Protein AF-A0A660UKR9-F1 (afdb_monomer)

Solvent-accessible surface area (backbone atoms only — not comparable to full-atom values): 17993 Å² total; per-residue (Å²): 137,61,67,66,94,60,50,66,40,60,54,71,39,69,72,43,47,51,52,38,48,57,58,45,71,64,65,68,63,65,59,61,40,68,46,36,74,20,48,32,78,43,44,44,80,64,45,40,60,63,36,68,60,52,46,51,53,49,22,65,73,72,73,45,90,67,54,70,67,57,34,56,78,75,49,44,74,78,73,51,60,97,85,52,90,76,42,54,19,81,56,27,8,67,56,89,64,81,60,62,51,63,47,50,47,51,44,62,75,51,39,38,89,75,24,34,35,37,16,72,43,36,68,54,39,55,66,32,50,51,30,21,78,70,60,26,47,30,44,22,26,27,64,53,56,60,26,46,54,40,30,49,52,50,36,64,76,61,40,89,82,56,70,44,43,67,37,71,36,59,47,86,52,36,82,81,65,53,83,79,72,26,40,25,39,50,36,55,65,85,62,44,69,48,44,30,77,61,91,49,88,83,38,55,28,72,44,57,69,71,58,30,51,54,53,53,32,51,35,48,31,57,51,49,70,33,39,44,78,58,26,36,34,39,40,47,45,58,70,44,61,48,98,90,65,48,72,67,52,44,53,60,51,54,54,47,29,42,44,78,48,64,29,42,87,69,47,67,28,40,36,34,48,76,57,70,23,42,77,82,46,28,62,62,43,28,73,75,68,68,43,79,64,84,51,55,34,36,39,40,29,30,36,29,70,56,79,86,48,44,74,81,60,41,74,88,65,83,61,53,73,89,78,127

Mean predicted aligned error: 7.22 Å

Sequence (324 aa):
FILPPFSILDARQGYWQERKNDWLSLGIKSELGGRDQMKVTGALSGSVPQYYTYKEQAEKRVGRKLSCKEFEEKHLKRYLPTNSNIAFTETGGLLSIFDPVLCEIAYRWFCPANAIVLDPFAGGSVRGIVASSLGYDYVGIELRKEQVEENRRQAEEILDEKKAEWATGDSLEMDSLVSGEFDFIFSCPPYADLEVYSDDPKDLSNMDYSKFKSVYQEIIRKSVEKLKNNRFACFVVGDVRDKTGVYRNFVGHTIQAFIDAGMSLYNEAVLITPLGSVPMRVGRQFQAGRKLGKAHQNVLVFYKGDPKAIKQEFGSVEIREDDD

pLDDT: mean 87.07, std 12.97, range [37.94, 98.81]

Secondary structure (DSSP, 8-state):
------SEEETTSHHHHHHHHHHHHTT--TTTTTTTTSEES--HHHHSTTHHHHHHHHHHHHTS---HHHHHHHTGGGTS-TT----B-TTSPBP----HHHHHHHHHHHPPTTPEEEETT--STHHHHHHHHTT-EEEEEES-HHHHHHHHHHHHHH-SS---EEEES-GGGHHHH--S-EEEEEE----GGGEE--S-TTSGGGS-HHHHHHHHHHHHHHHHHTEEEEEEEEEEE---B-TTS-B--HHHHHHHHHHHTT-EEEEEEEEEPP-TTHHHHHHHHHHHH-PPPP-EEEEEEEEES-GGGHHHH--PPP------

Nearest PDB structures (foldseek):
  2zbr-assembly1_A  TM=8.024E-01  e=6.706E-08  Thermus thermophilus
  3cjt-assembly7_M  TM=8.175E-01  e=1.616E-07  unclassified
  2zbq-assembly1_A  TM=7.507E-01  e=7.604E-08  Thermus thermophilus
  2nxn-assembly1_A  TM=7.094E-01  e=7.604E-08  Thermus thermophilus HB8
  2zie-assembly1_B  TM=8.199E-01  e=7.931E-06  Thermus thermophilus

Structure (mmCIF, N/CA/C/O backbone):
data_AF-A0A660UKR9-F1
#
_entry.id   AF-A0A660UKR9-F1
#
loop_
_atom_site.group_PDB
_atom_site.id
_atom_site.type_symbol
_atom_site.label_atom_id
_atom_site.label_alt_id
_atom_site.label_comp_id
_atom_site.label_asym_id
_atom_site.label_entity_id
_atom_site.label_seq_id
_atom_site.pdbx_PDB_ins_code
_atom_site.Cartn_x
_atom_site.Cartn_y
_atom_site.Cartn_z
_atom_site.occupancy
_atom_site.B_iso_or_equiv
_atom_site.auth_seq_id
_atom_site.auth_comp_id
_atom_site.auth_asym_id
_atom_site.auth_atom_id
_atom_site.pdbx_PDB_model_num
ATOM 1 N N . PHE A 1 1 ? -5.666 18.093 1.353 1.00 70.50 1 PHE A N 1
ATOM 2 C CA . PHE A 1 1 ? -6.121 17.879 -0.035 1.00 70.50 1 PHE A CA 1
ATOM 3 C C . PHE A 1 1 ? -7.269 16.897 -0.014 1.00 70.50 1 PHE A C 1
ATOM 5 O O . PHE A 1 1 ? -7.211 15.940 0.750 1.00 70.50 1 PHE A O 1
ATOM 12 N N . ILE A 1 2 ? -8.334 17.176 -0.761 1.00 71.31 2 ILE A N 1
ATOM 13 C CA . ILE A 1 2 ? -9.592 16.442 -0.653 1.00 71.31 2 ILE A CA 1
ATOM 14 C C . ILE A 1 2 ? -10.177 16.283 -2.048 1.00 71.31 2 ILE A C 1
ATOM 16 O O . ILE A 1 2 ? -10.283 17.259 -2.789 1.00 71.31 2 ILE A O 1
ATOM 20 N N . LEU A 1 3 ? -10.529 15.046 -2.380 1.00 82.19 3 LEU A N 1
ATOM 21 C CA . LEU A 1 3 ? -11.209 14.675 -3.612 1.00 82.19 3 LEU A CA 1
ATOM 22 C C . LEU A 1 3 ? -12.587 14.111 -3.277 1.00 82.19 3 LEU A C 1
ATOM 24 O O . LEU A 1 3 ? -12.727 13.472 -2.226 1.00 82.19 3 LEU A O 1
ATOM 28 N N . PRO A 1 4 ? -13.580 14.278 -4.163 1.00 86.69 4 PRO A N 1
ATOM 29 C CA . PRO A 1 4 ? -14.804 13.504 -4.066 1.00 86.69 4 PRO A CA 1
ATOM 30 C C . PRO A 1 4 ? -14.493 11.993 -4.078 1.00 86.69 4 PRO A C 1
ATOM 32 O O . PRO A 1 4 ? -13.618 11.552 -4.835 1.00 86.69 4 PRO A O 1
ATOM 35 N N . PRO A 1 5 ? -15.180 11.181 -3.251 1.00 90.75 5 PRO A N 1
ATOM 36 C CA . PRO A 1 5 ? -14.913 9.751 -3.105 1.00 90.75 5 PRO A CA 1
ATOM 37 C C . PRO A 1 5 ? -15.457 8.922 -4.275 1.00 90.75 5 PRO A C 1
ATOM 39 O O . PRO A 1 5 ? -16.382 8.124 -4.130 1.00 90.75 5 PRO A O 1
ATOM 42 N N . PHE A 1 6 ? -14.873 9.109 -5.458 1.00 92.38 6 PHE A N 1
ATOM 43 C CA . PHE A 1 6 ? -15.177 8.310 -6.641 1.00 92.38 6 PHE A CA 1
ATOM 44 C C . PHE A 1 6 ? -14.444 6.965 -6.636 1.00 92.38 6 PHE A C 1
ATOM 46 O O . PHE A 1 6 ? -13.343 6.819 -6.107 1.00 92.38 6 PHE A O 1
ATOM 53 N N . SER A 1 7 ? -15.032 5.980 -7.318 1.00 94.75 7 SER A N 1
ATOM 54 C CA . SER A 1 7 ? -14.433 4.656 -7.527 1.00 94.75 7 SER A CA 1
ATOM 55 C C . SER A 1 7 ? -13.397 4.618 -8.656 1.00 94.75 7 SER A C 1
ATOM 57 O O . SER A 1 7 ? -12.805 3.573 -8.913 1.00 94.75 7 SER A O 1
ATOM 59 N N . ILE A 1 8 ? -13.139 5.741 -9.331 1.00 96.00 8 ILE A N 1
ATOM 60 C CA . ILE A 1 8 ? -12.037 5.891 -10.286 1.00 96.00 8 ILE A CA 1
ATOM 61 C C . ILE A 1 8 ? -11.128 7.001 -9.773 1.00 96.00 8 ILE A C 1
ATOM 63 O O . ILE A 1 8 ? -11.530 8.159 -9.698 1.00 96.00 8 ILE A O 1
ATOM 67 N N . LEU A 1 9 ? -9.891 6.636 -9.449 1.00 94.38 9 LEU A N 1
ATOM 68 C CA . LEU A 1 9 ? -8.858 7.550 -8.984 1.00 94.38 9 LEU A CA 1
ATOM 69 C C . LEU A 1 9 ? -7.815 7.681 -10.089 1.00 94.38 9 LEU A C 1
ATOM 71 O O . LEU A 1 9 ? -7.044 6.754 -10.337 1.00 94.38 9 LEU A O 1
ATOM 75 N N . ASP A 1 10 ? -7.807 8.809 -10.794 1.00 92.56 10 ASP A N 1
ATOM 76 C CA . ASP A 1 10 ? -6.859 9.024 -11.882 1.00 92.56 10 ASP A CA 1
ATOM 77 C C . ASP A 1 10 ? -5.610 9.759 -11.395 1.00 92.56 10 ASP A C 1
ATOM 79 O O . ASP A 1 10 ? -5.557 10.989 -11.359 1.00 92.56 10 ASP A O 1
ATOM 83 N N . ALA A 1 11 ? -4.565 8.991 -11.071 1.00 89.88 11 ALA A N 1
ATOM 84 C CA . ALA A 1 11 ? -3.308 9.551 -10.594 1.00 89.88 11 ALA A CA 1
ATOM 85 C C . ALA A 1 11 ? -2.569 10.372 -11.659 1.00 89.88 11 ALA A C 1
ATOM 87 O O . ALA A 1 11 ? -1.549 10.976 -11.355 1.00 89.88 11 ALA A O 1
ATOM 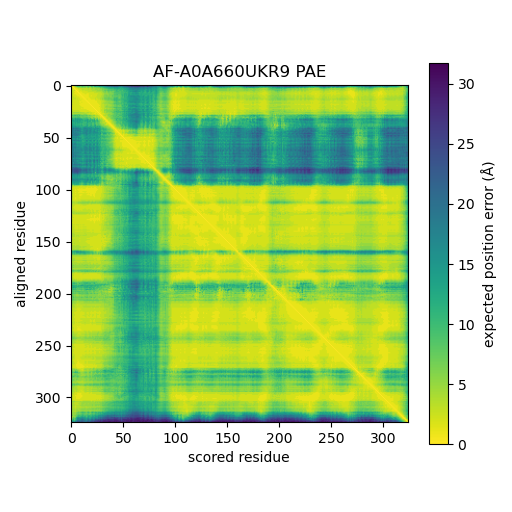88 N N . ARG A 1 12 ? -3.030 10.405 -12.916 1.00 84.88 12 ARG A N 1
ATOM 89 C CA . ARG A 1 12 ? -2.402 11.175 -14.004 1.00 84.88 12 ARG A CA 1
ATOM 90 C C . ARG A 1 12 ? -2.873 12.629 -14.047 1.00 84.88 12 ARG A C 1
ATOM 92 O O . ARG A 1 12 ? -2.283 13.422 -14.776 1.00 84.88 12 ARG A O 1
ATOM 99 N N . GLN A 1 13 ? -3.938 12.964 -13.322 1.00 88.31 13 GLN A N 1
ATOM 100 C CA . GLN A 1 13 ? -4.541 14.292 -13.357 1.00 88.31 13 GLN A CA 1
ATOM 101 C C . GLN A 1 13 ? -3.636 15.346 -12.712 1.00 88.31 13 GLN A C 1
ATOM 103 O O . GLN A 1 13 ? -2.872 15.048 -11.792 1.00 88.31 13 GLN A O 1
ATOM 108 N N . GLY A 1 14 ? -3.745 16.591 -13.187 1.00 86.88 14 GLY A N 1
ATOM 109 C CA . GLY A 1 14 ? -2.889 17.701 -12.750 1.00 86.88 14 GLY A CA 1
ATOM 110 C C . GLY A 1 14 ? -2.930 17.922 -11.239 1.00 86.88 14 GLY A C 1
ATOM 111 O O . GLY A 1 14 ? -1.881 17.935 -10.603 1.00 86.88 14 GLY A O 1
ATOM 112 N N . TYR A 1 15 ? -4.133 17.965 -10.659 1.00 88.31 15 TYR A N 1
ATOM 113 C CA . TYR A 1 15 ? -4.334 18.136 -9.217 1.00 88.31 15 TYR A CA 1
ATOM 114 C C . TYR A 1 15 ? -3.666 17.023 -8.386 1.00 88.31 15 TYR A C 1
ATOM 116 O O . TYR A 1 15 ? -3.179 17.264 -7.284 1.00 88.31 15 TYR A O 1
ATOM 124 N N . TRP A 1 16 ? -3.630 15.789 -8.906 1.00 90.94 16 TRP A N 1
ATOM 125 C CA . TRP A 1 16 ? -3.012 14.655 -8.222 1.00 90.94 16 TRP A CA 1
ATOM 126 C C . TRP A 1 16 ? -1.495 14.775 -8.277 1.00 90.94 16 TRP A C 1
ATOM 128 O O . TRP A 1 16 ? -0.815 14.569 -7.277 1.00 90.94 16 TRP A O 1
ATOM 138 N N . GLN A 1 17 ? -0.955 15.123 -9.445 1.00 87.69 17 GLN A N 1
ATOM 139 C CA . GLN A 1 17 ? 0.482 15.309 -9.626 1.00 87.69 17 GLN A CA 1
ATOM 140 C C . GLN A 1 17 ? 1.015 16.488 -8.807 1.00 87.69 17 GLN A C 1
ATOM 142 O O . GLN A 1 17 ? 2.073 16.363 -8.199 1.00 87.69 17 GLN A O 1
ATOM 147 N N . GLU A 1 18 ? 0.274 17.594 -8.738 1.00 89.50 18 GLU A N 1
ATOM 148 C CA . GLU A 1 18 ? 0.599 18.738 -7.882 1.00 89.50 18 GLU A CA 1
ATOM 149 C C . GLU A 1 18 ? 0.668 18.313 -6.415 1.00 89.50 18 GLU A C 1
ATOM 151 O O . GLU A 1 18 ? 1.717 18.445 -5.786 1.00 89.50 18 GLU A O 1
ATOM 156 N N . ARG A 1 19 ? -0.380 17.654 -5.903 1.00 93.25 19 ARG A N 1
ATOM 157 C CA . ARG A 1 19 ? -0.379 17.186 -4.515 1.00 93.25 19 ARG A CA 1
ATOM 158 C C . ARG A 1 19 ? 0.708 16.153 -4.228 1.00 93.25 19 ARG A C 1
ATOM 160 O O . ARG A 1 19 ? 1.272 16.112 -3.136 1.00 93.25 19 ARG A O 1
ATOM 167 N N . LYS A 1 20 ? 1.012 15.296 -5.200 1.00 91.19 20 LYS A N 1
ATOM 168 C CA . LYS A 1 20 ? 2.111 14.337 -5.091 1.00 91.19 20 LYS A CA 1
ATOM 169 C C . LYS A 1 20 ? 3.448 15.059 -4.951 1.00 91.19 20 LYS A C 1
ATOM 171 O O . LYS A 1 20 ? 4.267 14.634 -4.142 1.00 91.19 20 LYS A O 1
ATOM 176 N N . ASN A 1 21 ? 3.658 16.142 -5.696 1.00 88.94 21 ASN A N 1
ATOM 177 C CA . ASN A 1 21 ? 4.861 16.958 -5.575 1.00 88.94 21 ASN A CA 1
ATOM 178 C C . ASN A 1 21 ? 4.952 17.642 -4.207 1.00 88.94 21 ASN A C 1
ATOM 180 O O . ASN A 1 21 ? 6.044 17.648 -3.646 1.00 88.94 21 ASN A O 1
ATOM 184 N N . ASP A 1 22 ? 3.842 18.121 -3.632 1.00 93.00 22 ASP A N 1
ATOM 185 C CA . ASP A 1 22 ? 3.835 18.661 -2.261 1.00 93.00 22 ASP A CA 1
ATOM 186 C C . ASP A 1 22 ? 4.373 17.635 -1.260 1.00 93.00 22 ASP A C 1
ATOM 188 O O . ASP A 1 22 ? 5.271 17.935 -0.476 1.00 93.00 22 ASP A O 1
ATOM 192 N N . TRP A 1 23 ? 3.868 16.398 -1.316 1.00 94.19 23 TRP A N 1
ATOM 193 C CA . TRP A 1 23 ? 4.311 15.326 -0.424 1.00 94.19 23 TRP A CA 1
ATOM 194 C C . TRP A 1 23 ? 5.791 15.001 -0.597 1.00 94.19 23 TRP A C 1
ATOM 196 O O . TRP A 1 23 ? 6.513 14.815 0.379 1.00 94.19 23 TRP A O 1
ATOM 206 N N . LEU A 1 24 ? 6.260 14.943 -1.841 1.00 88.94 24 LEU A N 1
ATOM 207 C CA . LEU A 1 24 ? 7.663 14.662 -2.131 1.00 88.94 24 LEU A CA 1
ATOM 208 C C . LEU A 1 24 ? 8.586 15.827 -1.757 1.00 88.94 24 LEU A C 1
ATOM 210 O O . LEU A 1 24 ? 9.745 15.594 -1.419 1.00 88.94 24 LEU A O 1
ATOM 214 N N . SER A 1 25 ? 8.079 17.064 -1.764 1.00 91.06 25 SER A N 1
ATOM 215 C CA . SER A 1 25 ? 8.832 18.256 -1.359 1.00 91.06 25 SER A CA 1
ATOM 216 C C . SER A 1 25 ? 9.231 18.237 0.119 1.00 91.06 25 SER A C 1
ATOM 218 O O . SER A 1 25 ? 10.201 18.894 0.490 1.00 91.06 25 SER A O 1
ATOM 220 N N . LEU A 1 26 ? 8.562 17.408 0.932 1.00 91.62 26 LEU A N 1
ATOM 221 C CA . LEU A 1 26 ? 8.949 17.136 2.318 1.00 91.62 26 LEU A CA 1
ATOM 222 C C . LEU A 1 26 ? 10.253 16.332 2.431 1.00 91.62 26 LEU A C 1
ATOM 224 O O . LEU A 1 26 ? 10.784 16.192 3.524 1.00 91.62 26 LEU A O 1
ATOM 228 N N . GLY A 1 27 ? 10.782 15.796 1.327 1.00 88.44 27 GLY A N 1
ATOM 229 C CA . GLY A 1 27 ? 12.045 15.058 1.317 1.00 88.44 27 GLY A CA 1
ATOM 230 C C . GLY A 1 27 ? 11.903 13.541 1.450 1.00 88.44 27 GLY A C 1
ATOM 231 O O . GLY A 1 27 ? 12.888 12.877 1.767 1.00 88.44 27 GLY A O 1
ATOM 232 N N . ILE A 1 28 ? 10.717 12.980 1.187 1.00 88.12 28 ILE A N 1
ATOM 233 C CA . ILE A 1 28 ? 10.486 11.527 1.178 1.00 88.12 28 ILE A CA 1
ATOM 234 C C . ILE A 1 28 ? 11.343 10.870 0.084 1.00 88.12 28 ILE A C 1
ATOM 236 O O . ILE A 1 28 ? 11.196 11.186 -1.097 1.00 88.12 28 ILE A O 1
ATOM 240 N N . LYS A 1 29 ? 12.191 9.904 0.459 1.00 83.88 29 LYS A N 1
ATOM 241 C CA . LYS A 1 29 ? 13.104 9.185 -0.452 1.00 83.88 29 LYS A CA 1
ATOM 242 C C . LYS A 1 29 ? 12.769 7.699 -0.479 1.00 83.88 29 LYS A C 1
ATOM 244 O O . LYS A 1 29 ? 13.367 6.877 0.215 1.00 83.88 29 LYS A O 1
ATOM 249 N N . SER A 1 30 ? 11.753 7.349 -1.260 1.00 75.19 30 SER A N 1
ATOM 250 C CA . SER A 1 30 ? 11.146 6.006 -1.259 1.00 75.19 30 SER A CA 1
ATOM 251 C C . SER A 1 30 ? 12.005 4.910 -1.900 1.00 75.19 30 SER A C 1
ATOM 253 O O . SER A 1 30 ? 11.661 3.728 -1.827 1.00 75.19 30 SER A O 1
ATOM 255 N N . GLU A 1 31 ? 13.083 5.302 -2.567 1.00 72.06 31 GLU A N 1
ATOM 256 C CA . GLU A 1 31 ? 14.055 4.447 -3.238 1.00 72.06 31 GLU A CA 1
ATOM 257 C C . GLU A 1 31 ? 15.217 3.997 -2.342 1.00 72.06 31 GLU A C 1
ATOM 259 O O . GLU A 1 31 ? 15.949 3.081 -2.712 1.00 72.06 31 GLU A O 1
ATOM 264 N N . LEU A 1 32 ? 15.397 4.621 -1.175 1.00 76.06 32 LEU A N 1
ATOM 265 C CA . LEU A 1 32 ? 16.471 4.288 -0.238 1.00 76.06 32 LEU A CA 1
ATOM 266 C C . LEU A 1 32 ? 16.115 3.081 0.649 1.00 76.06 32 LEU A C 1
ATOM 268 O O . LEU A 1 32 ? 14.961 2.655 0.719 1.00 76.06 32 LEU A O 1
ATOM 272 N N . GLY A 1 33 ? 17.121 2.533 1.341 1.00 70.06 33 GLY A N 1
ATOM 273 C CA . GLY A 1 33 ? 16.965 1.378 2.240 1.00 70.06 33 GLY A CA 1
ATOM 274 C C . GLY A 1 33 ? 17.237 0.037 1.553 1.00 70.06 33 GLY A C 1
ATOM 275 O O . GLY A 1 33 ? 16.507 -0.932 1.762 1.00 70.06 33 GLY A O 1
ATOM 276 N N . GLY A 1 34 ? 18.237 -0.000 0.662 1.00 64.06 34 GLY A N 1
ATOM 277 C CA . GLY A 1 34 ? 18.628 -1.211 -0.072 1.00 64.06 34 GLY A CA 1
ATOM 278 C C . GLY A 1 34 ? 17.558 -1.708 -1.047 1.00 64.06 34 GLY A C 1
ATOM 279 O O . GLY A 1 34 ? 17.468 -2.904 -1.322 1.00 64.06 34 GLY A O 1
ATOM 280 N N . ARG A 1 35 ? 16.664 -0.825 -1.514 1.00 70.12 35 ARG A N 1
ATOM 281 C CA . ARG A 1 35 ? 15.616 -1.194 -2.478 1.00 70.12 35 ARG A CA 1
ATOM 282 C C . ARG A 1 35 ? 16.188 -1.405 -3.875 1.00 70.12 35 ARG A C 1
ATOM 284 O O . ARG A 1 35 ? 15.717 -2.269 -4.600 1.00 70.12 35 ARG A O 1
ATOM 291 N N . ASP A 1 36 ? 17.251 -0.694 -4.223 1.00 60.50 36 ASP A N 1
ATOM 292 C CA . ASP A 1 36 ? 18.042 -0.919 -5.434 1.00 60.50 36 ASP A CA 1
ATOM 293 C C . ASP A 1 36 ? 18.527 -2.375 -5.580 1.00 60.50 36 ASP A C 1
ATOM 295 O O . ASP A 1 36 ? 18.559 -2.892 -6.696 1.00 60.50 36 ASP A O 1
ATOM 299 N N . GLN A 1 37 ? 18.797 -3.068 -4.471 1.00 64.38 37 GLN A N 1
ATOM 300 C CA . GLN A 1 37 ? 19.227 -4.474 -4.453 1.00 64.38 37 GLN A CA 1
ATOM 301 C C . GLN A 1 37 ? 18.082 -5.490 -4.653 1.00 64.38 37 GLN A C 1
ATOM 303 O O . GLN A 1 37 ? 18.336 -6.686 -4.808 1.00 64.38 37 GLN A O 1
ATOM 308 N N . MET A 1 38 ? 16.816 -5.050 -4.676 1.00 72.56 38 MET A N 1
ATOM 309 C CA . MET A 1 38 ? 15.673 -5.936 -4.931 1.00 72.56 38 MET A CA 1
ATOM 310 C C . MET A 1 38 ? 15.729 -6.524 -6.347 1.00 72.56 38 MET A C 1
ATOM 312 O O . MET A 1 38 ? 16.149 -5.881 -7.313 1.00 72.56 38 MET A O 1
ATOM 316 N N . LYS A 1 39 ? 15.237 -7.750 -6.520 1.00 65.69 39 LYS A N 1
ATOM 317 C CA . LYS A 1 39 ? 15.124 -8.381 -7.841 1.00 65.69 39 LYS A CA 1
ATOM 318 C C . LYS A 1 39 ? 13.698 -8.190 -8.346 1.00 65.69 39 LYS A C 1
ATOM 320 O O . LYS A 1 39 ? 12.780 -8.880 -7.922 1.00 65.69 39 LYS A O 1
ATOM 325 N N . VAL A 1 40 ? 13.503 -7.258 -9.274 1.00 63.31 40 VAL A N 1
ATOM 326 C CA . VAL A 1 40 ? 12.187 -6.978 -9.869 1.00 63.31 40 VAL A CA 1
ATOM 327 C C . VAL A 1 40 ? 12.145 -7.529 -11.288 1.00 63.31 40 VAL A C 1
ATOM 329 O O . VAL A 1 40 ? 13.064 -7.318 -12.081 1.00 63.31 40 VAL A O 1
ATOM 332 N N . THR A 1 41 ? 11.062 -8.224 -11.638 1.00 62.62 41 THR A N 1
ATOM 333 C CA . THR A 1 41 ? 10.905 -8.780 -12.986 1.00 62.62 41 THR A CA 1
ATOM 334 C C . THR A 1 41 ? 10.689 -7.665 -14.016 1.00 62.62 41 THR A C 1
ATOM 336 O O . THR A 1 41 ? 9.600 -7.109 -14.148 1.00 62.62 41 THR A O 1
ATOM 339 N N . GLY A 1 42 ? 11.713 -7.356 -14.810 1.00 59.56 42 GLY A N 1
ATOM 340 C CA . GLY A 1 42 ? 11.624 -6.385 -15.899 1.00 59.56 42 GLY A CA 1
ATOM 341 C C . GLY A 1 42 ? 13.001 -5.951 -16.394 1.00 59.56 42 GLY A C 1
ATOM 342 O O . GLY A 1 42 ? 13.965 -5.986 -15.649 1.00 59.56 42 GLY A O 1
ATOM 343 N N . ALA A 1 43 ? 13.100 -5.549 -17.661 1.00 65.38 43 ALA A N 1
ATOM 344 C CA . ALA A 1 43 ? 14.323 -4.964 -18.216 1.00 65.38 43 ALA A CA 1
ATOM 345 C C . ALA A 1 43 ? 14.184 -3.438 -18.303 1.00 65.38 43 ALA A C 1
ATOM 347 O O . ALA A 1 43 ? 13.081 -2.955 -18.564 1.00 65.38 43 ALA A O 1
ATOM 348 N N . LEU A 1 44 ? 15.289 -2.684 -18.231 1.00 67.81 44 LEU A N 1
ATOM 349 C CA . LEU A 1 44 ? 15.281 -1.218 -18.399 1.00 67.81 44 LEU A CA 1
ATOM 350 C C . LEU A 1 44 ? 14.668 -0.795 -19.738 1.00 67.81 44 LEU A C 1
ATOM 352 O O . LEU A 1 44 ? 13.852 0.123 -19.784 1.00 67.81 44 LEU A O 1
ATOM 356 N N . SER A 1 45 ? 14.961 -1.537 -20.810 1.00 62.84 45 SER A N 1
ATOM 357 C CA . SER A 1 45 ? 14.313 -1.370 -22.125 1.00 62.84 45 SER A CA 1
ATOM 358 C C . SER A 1 45 ? 12.791 -1.504 -22.097 1.00 62.84 45 SER A C 1
ATOM 360 O O . SER A 1 45 ? 12.080 -0.960 -22.944 1.00 62.84 45 SER A O 1
ATOM 362 N N . GLY A 1 46 ? 12.298 -2.239 -21.106 1.00 58.03 46 GLY A N 1
ATOM 363 C CA . GLY A 1 46 ? 10.901 -2.439 -20.822 1.00 58.03 46 GLY A CA 1
ATOM 364 C C . GLY A 1 46 ? 10.314 -1.435 -19.831 1.00 58.03 46 GLY A C 1
ATOM 365 O O . GLY A 1 46 ? 9.101 -1.343 -19.738 1.00 58.03 46 GLY A O 1
ATOM 366 N N . SER A 1 47 ? 11.126 -0.698 -19.091 1.00 63.81 47 SER A N 1
ATOM 367 C CA . SER A 1 47 ? 10.724 0.033 -17.884 1.00 63.81 47 SER A CA 1
ATOM 368 C C . SER A 1 47 ? 10.873 1.546 -18.041 1.00 63.81 47 SER A C 1
ATOM 370 O O . SER A 1 47 ? 10.046 2.316 -17.565 1.00 63.81 47 SER A O 1
ATOM 372 N N . VAL A 1 48 ? 11.895 1.981 -18.774 1.00 69.62 48 VAL A N 1
ATOM 373 C CA . VAL A 1 48 ? 12.201 3.391 -19.015 1.00 69.62 48 VAL A CA 1
ATOM 374 C C . VAL A 1 48 ? 11.296 3.938 -20.134 1.00 69.62 48 VAL A C 1
ATOM 376 O O . VAL A 1 48 ? 11.311 3.405 -21.253 1.00 69.62 48 VAL A O 1
ATOM 379 N N . PRO A 1 49 ? 10.529 5.020 -19.897 1.00 66.69 49 PRO A N 1
ATOM 380 C CA . PRO A 1 49 ? 9.817 5.720 -20.964 1.00 66.69 49 PRO A CA 1
ATOM 381 C C . PRO A 1 49 ? 10.792 6.200 -22.045 1.00 66.69 49 PRO A C 1
ATOM 383 O O . PRO A 1 49 ? 11.854 6.718 -21.729 1.00 66.69 49 PRO A O 1
ATOM 386 N N . GLN A 1 50 ? 10.443 6.043 -23.324 1.00 72.81 50 GLN A N 1
ATOM 387 C CA . GLN A 1 50 ? 11.285 6.462 -24.457 1.00 72.81 50 GLN A CA 1
ATOM 388 C C . GLN A 1 50 ? 12.692 5.831 -24.502 1.00 72.81 50 GLN A C 1
ATOM 390 O O . GLN A 1 50 ? 13.571 6.355 -25.184 1.00 72.81 50 GLN A O 1
ATOM 395 N N . TYR A 1 51 ? 12.911 4.681 -23.848 1.00 79.62 51 TYR A N 1
ATOM 396 C CA . TYR A 1 51 ? 14.223 4.020 -23.779 1.00 79.62 51 TYR A CA 1
ATOM 397 C C . TYR A 1 51 ? 14.948 3.945 -25.130 1.00 79.62 51 TYR A C 1
ATOM 399 O O . TYR A 1 51 ? 16.107 4.339 -25.246 1.00 79.62 51 TYR A O 1
ATOM 407 N N . TYR A 1 52 ? 14.263 3.453 -26.169 1.00 79.88 52 TYR A N 1
ATOM 408 C CA . TYR A 1 52 ? 14.872 3.284 -27.490 1.00 79.88 52 TYR A CA 1
ATOM 409 C C . TYR A 1 52 ? 15.199 4.627 -28.147 1.00 79.88 52 TYR A C 1
ATOM 411 O O . TYR A 1 52 ? 16.257 4.753 -28.756 1.00 79.88 52 TYR A O 1
ATOM 419 N N . THR A 1 53 ? 14.366 5.649 -27.940 1.00 84.12 53 THR A N 1
ATOM 420 C CA . THR A 1 53 ? 14.640 7.020 -28.384 1.00 84.12 53 THR A CA 1
ATOM 421 C C . THR A 1 53 ? 15.900 7.572 -27.713 1.00 84.12 53 THR A C 1
ATOM 423 O O . THR A 1 53 ? 16.772 8.117 -28.387 1.00 84.12 53 THR A O 1
ATOM 426 N N . TYR A 1 54 ? 16.050 7.394 -26.397 1.00 88.25 54 TYR A N 1
ATOM 427 C CA . TYR A 1 54 ? 17.250 7.818 -25.666 1.00 88.25 54 TYR A CA 1
ATOM 428 C C . TYR A 1 54 ? 18.497 7.059 -26.115 1.00 88.25 54 TYR A C 1
ATOM 430 O O . TYR A 1 54 ? 19.560 7.659 -26.294 1.00 88.25 54 TYR A O 1
ATOM 438 N N . LYS A 1 55 ? 18.366 5.751 -26.358 1.00 88.12 55 LYS A N 1
ATOM 439 C CA . LYS A 1 55 ? 19.449 4.926 -26.891 1.00 88.12 55 LYS A CA 1
ATOM 440 C C . LYS A 1 55 ? 19.880 5.407 -28.272 1.00 88.12 55 LYS A C 1
ATOM 442 O O . LYS A 1 55 ? 21.072 5.578 -28.491 1.00 88.12 55 LYS A O 1
ATOM 447 N N . GLU A 1 56 ? 18.949 5.702 -29.174 1.00 89.56 56 GLU A N 1
ATOM 448 C CA . GLU A 1 56 ? 19.264 6.263 -30.494 1.00 89.56 56 GLU A CA 1
ATOM 449 C C . GLU A 1 56 ? 19.952 7.631 -30.404 1.00 89.56 56 GLU A C 1
ATOM 451 O O . GLU A 1 56 ? 20.909 7.895 -31.133 1.00 89.56 56 GLU A O 1
ATOM 456 N N . GLN A 1 57 ? 19.516 8.502 -29.489 1.00 91.56 57 GLN A N 1
ATOM 457 C CA . GLN A 1 57 ? 20.182 9.785 -29.240 1.00 91.56 57 GLN A CA 1
ATOM 458 C C . GLN A 1 57 ? 21.607 9.592 -28.698 1.00 91.56 57 GLN A C 1
ATOM 460 O O . GLN A 1 57 ? 22.533 10.290 -29.119 1.00 91.56 57 GLN A O 1
ATOM 465 N N . ALA A 1 58 ? 21.810 8.625 -27.798 1.00 93.56 58 ALA A N 1
ATOM 466 C CA . ALA A 1 58 ? 23.131 8.264 -27.298 1.00 93.56 58 ALA A CA 1
ATOM 467 C C . ALA A 1 58 ? 24.025 7.691 -28.407 1.00 93.56 58 ALA A C 1
ATOM 469 O O . ALA A 1 58 ? 25.163 8.129 -28.536 1.00 93.56 58 ALA A O 1
ATOM 470 N N . GLU A 1 59 ? 23.509 6.797 -29.251 1.00 95.19 59 GLU A N 1
ATOM 471 C CA . GLU A 1 59 ? 24.232 6.242 -30.403 1.00 95.19 59 GLU A CA 1
ATOM 472 C C . GLU A 1 59 ? 24.678 7.332 -31.380 1.00 95.19 59 GLU A C 1
ATOM 474 O O . GLU A 1 59 ? 25.834 7.344 -31.800 1.00 95.19 59 GLU A O 1
ATOM 479 N N . LYS A 1 60 ? 23.798 8.295 -31.690 1.00 95.12 60 LYS A N 1
ATOM 480 C CA . LYS A 1 60 ? 24.147 9.458 -32.521 1.00 95.12 60 LYS A CA 1
ATOM 481 C C . LYS A 1 60 ? 25.263 10.291 -31.896 1.00 95.12 60 LYS A C 1
ATOM 483 O O . LYS A 1 60 ? 26.168 10.719 -32.601 1.00 95.12 60 LYS A O 1
ATOM 488 N N . ARG A 1 61 ? 25.222 10.501 -30.577 1.00 92.94 61 ARG A N 1
ATOM 489 C CA . ARG A 1 61 ? 26.243 11.269 -29.850 1.00 92.94 61 ARG A CA 1
ATOM 490 C C . ARG A 1 61 ? 27.591 10.544 -29.782 1.00 92.94 61 ARG A C 1
ATOM 492 O O . ARG A 1 61 ? 28.623 11.195 -29.860 1.00 92.94 61 ARG A O 1
ATOM 499 N N . VAL A 1 62 ? 27.585 9.224 -29.603 1.00 94.12 62 VAL A N 1
ATOM 500 C CA . VAL A 1 62 ? 28.809 8.406 -29.520 1.00 94.12 62 VAL A CA 1
ATOM 501 C C . VAL A 1 62 ? 29.352 8.061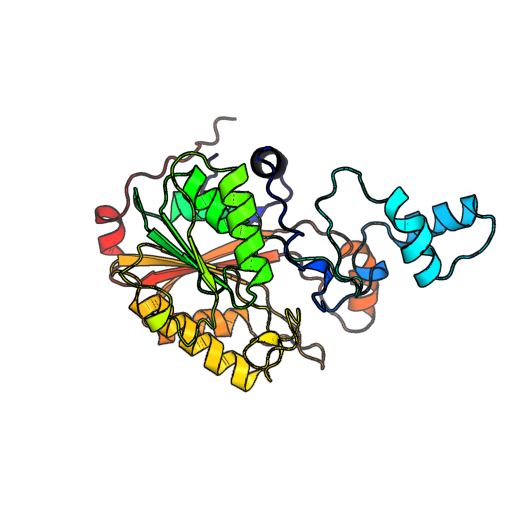 -30.918 1.00 94.12 62 VAL A C 1
ATOM 503 O O . VAL A 1 62 ? 30.506 7.666 -31.049 1.00 94.12 62 VAL A O 1
ATOM 506 N N . GLY A 1 63 ? 28.551 8.228 -31.975 1.00 95.19 63 GLY A N 1
ATOM 507 C CA . GLY A 1 63 ? 28.948 7.965 -33.361 1.00 95.19 63 GLY A CA 1
ATOM 508 C C . GLY A 1 63 ? 28.983 6.479 -33.731 1.00 95.19 63 GLY A C 1
ATOM 509 O O . GLY A 1 63 ? 29.515 6.118 -34.777 1.00 95.19 63 GLY A O 1
ATOM 510 N N . ARG A 1 64 ? 28.424 5.599 -32.890 1.00 95.88 64 ARG A N 1
ATOM 511 C CA . ARG A 1 64 ? 28.318 4.156 -33.149 1.00 95.88 64 ARG A CA 1
ATOM 512 C C . ARG A 1 64 ? 27.106 3.547 -32.458 1.00 95.88 64 ARG A C 1
ATOM 514 O O . ARG A 1 64 ? 26.542 4.124 -31.531 1.00 95.88 64 ARG A O 1
ATOM 521 N N . LYS A 1 65 ? 26.750 2.333 -32.878 1.00 93.25 65 LYS A N 1
ATOM 522 C CA . LYS A 1 65 ? 25.761 1.514 -32.175 1.00 93.25 65 LYS A CA 1
ATOM 523 C C . LYS A 1 65 ? 26.258 1.140 -30.775 1.00 93.25 65 LYS A C 1
ATOM 525 O O . LYS A 1 65 ? 27.437 0.833 -30.579 1.00 93.25 65 LYS A O 1
ATOM 530 N N . LEU A 1 66 ? 25.336 1.176 -29.818 1.00 91.00 66 LEU A N 1
ATOM 531 C CA . LEU A 1 66 ? 25.557 0.798 -28.425 1.00 91.00 66 LEU A CA 1
ATOM 532 C C . LEU A 1 66 ? 24.814 -0.511 -28.155 1.00 91.00 66 LEU A C 1
ATOM 534 O O . LEU A 1 66 ? 23.714 -0.726 -28.675 1.00 91.00 66 LEU A O 1
ATOM 538 N N . SER A 1 67 ? 25.372 -1.384 -27.320 1.00 88.88 67 SER A N 1
ATOM 539 C CA . SER A 1 67 ? 24.571 -2.464 -26.730 1.00 88.88 67 SER A CA 1
ATOM 540 C C . SER A 1 67 ? 23.576 -1.876 -25.716 1.00 88.88 67 SER A C 1
ATOM 542 O O . SER A 1 67 ? 23.748 -0.743 -25.263 1.00 88.88 67 SER A O 1
ATOM 544 N N . CYS A 1 68 ? 22.513 -2.611 -25.364 1.00 82.69 68 CYS A N 1
ATOM 545 C CA . CYS A 1 68 ? 21.590 -2.168 -24.306 1.00 82.69 68 CYS A CA 1
ATOM 546 C C . CYS A 1 68 ? 22.335 -1.963 -22.982 1.00 82.69 68 CYS A C 1
ATOM 548 O O . CYS A 1 68 ? 22.239 -0.890 -22.399 1.00 82.69 68 CYS A O 1
ATOM 550 N N . LYS A 1 69 ? 23.181 -2.929 -22.605 1.00 80.69 69 LYS A N 1
ATOM 551 C CA . LYS A 1 69 ? 24.012 -2.873 -21.398 1.00 80.69 69 LYS A CA 1
ATOM 552 C C . LYS A 1 69 ? 24.908 -1.631 -21.361 1.00 80.69 69 LYS A C 1
ATOM 554 O O . LYS A 1 69 ? 24.928 -0.901 -20.381 1.00 80.69 69 LYS A O 1
ATOM 559 N N . GLU A 1 70 ? 25.604 -1.343 -22.462 1.00 83.75 70 GLU A N 1
ATOM 560 C CA . GLU A 1 70 ? 26.483 -0.173 -22.529 1.00 83.75 70 GLU A CA 1
ATOM 561 C C . GLU A 1 70 ? 25.707 1.150 -22.441 1.00 83.75 70 GLU A C 1
ATOM 563 O O . GLU A 1 70 ? 26.156 2.096 -21.793 1.00 83.75 70 GLU A O 1
ATOM 568 N N . PHE A 1 71 ? 24.540 1.227 -23.087 1.00 88.38 71 PHE A N 1
ATOM 569 C CA . PHE A 1 71 ? 23.668 2.393 -22.982 1.00 88.38 71 PHE A CA 1
ATOM 570 C C . PHE A 1 71 ? 23.178 2.607 -21.543 1.00 88.38 71 PHE A C 1
ATOM 572 O O . PHE A 1 71 ? 23.262 3.725 -21.034 1.00 88.38 71 PHE A O 1
ATOM 579 N N . GLU A 1 72 ? 22.710 1.545 -20.894 1.00 84.50 72 GLU A N 1
ATOM 580 C CA . GLU A 1 72 ? 22.192 1.558 -19.524 1.00 84.50 72 GLU A CA 1
ATOM 581 C C . GLU A 1 72 ? 23.253 2.026 -18.524 1.00 84.50 72 GLU A C 1
ATOM 583 O O . GLU A 1 72 ? 23.013 2.975 -17.780 1.00 84.50 72 GLU A O 1
ATOM 588 N N . GLU A 1 73 ? 24.451 1.443 -18.573 1.00 78.12 73 GLU A N 1
ATOM 589 C CA . GLU A 1 73 ? 25.525 1.729 -17.615 1.00 78.12 73 GLU A CA 1
ATOM 590 C C . GLU A 1 73 ? 26.139 3.125 -17.797 1.00 78.12 73 GLU A C 1
ATOM 592 O O . GLU A 1 73 ? 26.480 3.791 -16.820 1.00 78.12 73 GLU A O 1
ATOM 597 N N . LYS A 1 74 ? 26.312 3.586 -19.044 1.00 85.25 74 LYS A N 1
ATOM 598 C CA . LYS A 1 74 ? 27.155 4.765 -19.332 1.00 85.25 74 LYS A CA 1
ATOM 599 C C . LYS A 1 74 ? 26.396 6.002 -19.789 1.00 85.25 74 LYS A C 1
ATOM 601 O O . LYS A 1 74 ? 26.954 7.101 -19.776 1.00 85.25 74 LYS A O 1
ATOM 606 N N . HIS A 1 75 ? 25.154 5.854 -20.246 1.00 86.62 75 HIS A N 1
ATOM 607 C CA . HIS A 1 75 ? 24.462 6.924 -20.968 1.00 86.62 75 HIS A CA 1
ATOM 608 C C . HIS A 1 75 ? 23.048 7.206 -20.464 1.00 86.62 75 HIS A C 1
ATOM 610 O O . HIS A 1 75 ? 22.640 8.368 -20.491 1.00 86.62 75 HIS A O 1
ATOM 616 N N . LEU A 1 76 ? 22.318 6.195 -19.990 1.00 82.44 76 LEU A N 1
ATOM 617 C CA . LEU A 1 76 ? 20.906 6.305 -19.624 1.00 82.44 76 LEU A CA 1
ATOM 618 C C . LEU A 1 76 ? 20.643 7.413 -18.595 1.00 82.44 76 LEU A C 1
ATOM 620 O O . LEU A 1 76 ? 19.735 8.216 -18.795 1.00 82.44 76 LEU A O 1
ATOM 624 N N . LYS A 1 77 ? 21.490 7.530 -17.563 1.00 77.75 77 LYS A N 1
ATOM 625 C CA . LYS A 1 77 ? 21.351 8.529 -16.486 1.00 77.75 77 LYS A CA 1
ATOM 626 C C . LYS A 1 77 ? 21.225 9.974 -16.989 1.00 77.75 77 LYS A C 1
ATOM 628 O O . LYS A 1 77 ? 20.579 10.785 -16.344 1.00 77.75 77 LYS A O 1
ATOM 633 N N . ARG A 1 78 ? 21.800 10.301 -18.153 1.00 81.19 78 ARG A N 1
ATOM 634 C CA . ARG A 1 78 ? 21.721 11.646 -18.755 1.00 81.19 78 ARG A CA 1
ATOM 635 C C . ARG A 1 78 ? 20.332 11.988 -19.309 1.00 81.19 78 ARG A C 1
ATOM 637 O O . ARG A 1 78 ? 20.034 13.164 -19.478 1.00 81.19 78 ARG A O 1
ATOM 644 N N . TYR A 1 79 ? 19.539 10.983 -19.666 1.00 78.12 79 TYR A N 1
ATOM 645 C CA . TYR A 1 79 ? 18.238 11.164 -20.316 1.00 78.12 79 TYR A CA 1
ATOM 646 C C . TYR A 1 79 ? 17.064 11.005 -19.350 1.00 78.12 79 TYR A C 1
ATOM 648 O O . TYR A 1 79 ? 15.937 11.348 -19.701 1.00 78.12 79 TYR A O 1
ATOM 656 N N . LEU A 1 80 ? 17.320 10.492 -18.146 1.00 68.50 80 LEU A N 1
ATOM 657 C CA . LEU A 1 80 ? 16.324 10.446 -17.087 1.00 68.50 80 LEU A CA 1
ATOM 658 C C . LEU A 1 80 ? 16.104 11.868 -16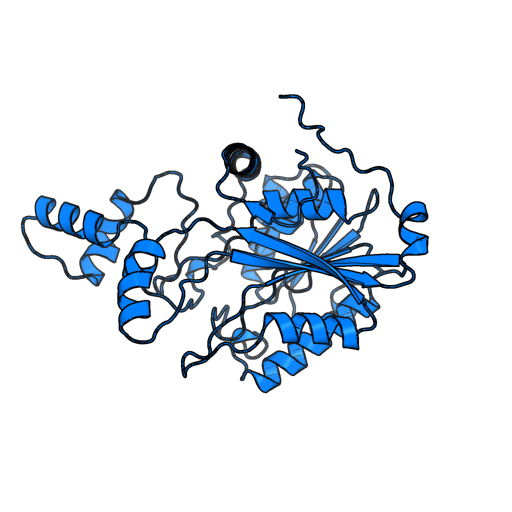.537 1.00 68.50 80 LEU A C 1
ATOM 660 O O . LEU A 1 80 ? 17.085 12.593 -16.348 1.00 68.50 80 LEU A O 1
ATOM 664 N N . PRO A 1 81 ? 14.852 12.294 -16.300 1.00 57.38 81 PRO A N 1
ATOM 665 C CA . PRO A 1 81 ? 14.585 13.602 -15.714 1.00 57.38 81 PRO A CA 1
ATOM 666 C C . PRO A 1 81 ? 15.273 13.735 -14.351 1.00 57.38 81 PRO A C 1
ATOM 668 O O . PRO A 1 81 ? 15.186 12.840 -13.517 1.00 57.38 81 PRO A O 1
ATOM 671 N N . THR A 1 82 ? 15.907 14.877 -14.086 1.00 43.66 82 THR A N 1
ATOM 672 C CA . THR A 1 82 ? 16.595 15.147 -12.809 1.00 43.66 82 THR A CA 1
ATOM 673 C C . THR A 1 82 ? 15.656 15.090 -11.595 1.00 43.66 82 THR A C 1
ATOM 675 O O . THR A 1 82 ? 16.123 14.858 -10.489 1.00 43.66 82 THR A O 1
ATOM 678 N N . ASN A 1 83 ? 14.342 15.233 -11.829 1.00 44.22 83 ASN A N 1
ATOM 679 C CA . ASN A 1 83 ? 13.262 15.137 -10.839 1.00 44.22 83 ASN A CA 1
ATOM 680 C C . ASN A 1 83 ? 12.319 13.941 -11.101 1.00 44.22 83 ASN A C 1
ATOM 682 O O . ASN A 1 83 ? 11.158 13.968 -10.696 1.00 44.22 83 ASN A O 1
ATOM 686 N N . SER A 1 84 ? 12.742 12.912 -11.848 1.00 45.75 84 SER A N 1
ATOM 687 C CA . SER A 1 84 ? 11.902 11.720 -12.014 1.00 45.75 84 SER A CA 1
ATOM 688 C C . SER A 1 84 ? 12.013 10.813 -10.795 1.00 45.75 84 SER A C 1
ATOM 690 O O . SER A 1 84 ? 13.095 10.299 -10.531 1.00 45.75 84 SER A O 1
ATOM 692 N N . ASN A 1 85 ? 10.884 10.502 -10.152 1.00 51.09 85 ASN A N 1
ATOM 693 C CA . ASN A 1 85 ? 10.752 9.460 -9.113 1.00 51.09 85 ASN A CA 1
ATOM 694 C C . ASN A 1 85 ? 10.906 8.030 -9.666 1.00 51.09 85 ASN A C 1
ATOM 696 O O . ASN A 1 85 ? 10.302 7.081 -9.172 1.00 51.09 85 ASN A O 1
ATOM 700 N N . ILE A 1 86 ? 11.631 7.882 -10.772 1.00 56.84 86 ILE A N 1
ATOM 701 C CA . ILE A 1 86 ? 11.860 6.607 -11.424 1.00 56.84 86 ILE A CA 1
ATOM 702 C C . ILE A 1 86 ? 13.141 6.046 -10.824 1.00 56.84 86 ILE A C 1
ATOM 704 O O . ILE A 1 86 ? 14.242 6.355 -11.277 1.00 56.84 86 ILE A O 1
ATOM 708 N N . ALA A 1 87 ? 12.976 5.238 -9.786 1.00 59.12 87 ALA A N 1
ATOM 709 C CA . ALA A 1 87 ? 14.063 4.461 -9.232 1.00 59.12 87 ALA A CA 1
ATOM 710 C C . ALA A 1 87 ? 14.064 3.060 -9.852 1.00 59.12 87 ALA A C 1
ATOM 712 O O . ALA A 1 87 ? 13.012 2.511 -10.194 1.00 59.12 87 ALA A O 1
ATOM 713 N N . PHE A 1 88 ? 15.257 2.507 -10.042 1.00 61.25 88 PHE A N 1
ATOM 714 C CA . PHE A 1 88 ? 15.448 1.206 -10.665 1.00 61.25 88 PHE A CA 1
ATOM 715 C C . PHE A 1 88 ? 16.178 0.277 -9.714 1.00 61.25 88 PHE A C 1
ATOM 717 O O . PHE A 1 88 ? 17.017 0.720 -8.933 1.00 61.25 88 PHE A O 1
ATOM 724 N N . THR A 1 89 ? 15.887 -1.008 -9.834 1.00 60.53 89 THR A N 1
ATOM 725 C CA . THR A 1 89 ? 16.718 -2.047 -9.240 1.00 60.53 89 THR A CA 1
ATOM 726 C C . THR A 1 89 ? 17.984 -2.277 -10.061 1.00 60.53 89 THR A C 1
ATOM 728 O O . THR A 1 89 ? 18.028 -1.966 -11.255 1.00 60.53 89 THR A O 1
ATOM 731 N N . GLU A 1 90 ? 18.990 -2.924 -9.473 1.00 60.59 90 GLU A N 1
ATOM 732 C CA . GLU A 1 90 ? 20.181 -3.421 -10.181 1.00 60.59 90 GLU A CA 1
ATOM 733 C C . GLU A 1 90 ? 19.822 -4.364 -11.343 1.00 60.59 90 GLU A C 1
ATOM 735 O O . GLU A 1 90 ? 20.534 -4.458 -12.342 1.00 60.59 90 GLU A O 1
ATOM 740 N N . THR A 1 91 ? 18.672 -5.034 -11.242 1.00 56.81 91 THR A N 1
ATOM 741 C CA . THR A 1 91 ? 18.117 -5.917 -12.278 1.00 56.81 91 THR A CA 1
ATOM 742 C C . THR A 1 91 ? 17.394 -5.169 -13.405 1.00 56.81 91 THR A C 1
ATOM 744 O O . THR A 1 91 ? 17.031 -5.780 -14.411 1.00 56.81 91 THR A O 1
ATOM 747 N N . GLY A 1 92 ? 17.218 -3.849 -13.286 1.00 51.75 92 GLY A N 1
ATOM 748 C CA . GLY A 1 92 ? 16.606 -3.004 -14.310 1.00 51.75 92 GLY A CA 1
ATOM 749 C C . GLY A 1 92 ? 15.077 -2.902 -14.257 1.00 51.75 92 GLY A C 1
ATOM 750 O O . GLY A 1 92 ? 14.457 -2.348 -15.177 1.00 51.75 92 GLY A O 1
ATOM 751 N N . GLY A 1 93 ? 14.458 -3.426 -13.200 1.00 57.03 93 GLY A N 1
ATOM 752 C CA . GLY A 1 93 ? 13.039 -3.249 -12.906 1.00 57.03 93 GLY A CA 1
ATOM 753 C C . GLY A 1 93 ? 12.760 -1.875 -12.294 1.00 57.03 93 GLY A C 1
ATOM 754 O O . GLY A 1 93 ? 13.642 -1.267 -11.695 1.00 57.03 93 GLY A O 1
ATOM 755 N N . LEU A 1 94 ? 11.540 -1.361 -12.472 1.00 58.78 94 LEU A N 1
ATOM 756 C CA . LEU A 1 94 ? 11.095 -0.156 -11.764 1.00 58.78 94 LEU A CA 1
ATOM 757 C C . LEU A 1 94 ? 10.840 -0.498 -10.303 1.00 58.78 94 LEU A C 1
ATOM 759 O O . LEU A 1 94 ? 10.160 -1.482 -10.024 1.00 58.78 94 LEU A O 1
ATOM 763 N N . LEU A 1 95 ? 11.322 0.342 -9.395 1.00 63.41 95 LEU A N 1
ATOM 764 C CA . LEU A 1 95 ? 10.954 0.249 -7.993 1.00 63.41 95 LEU A CA 1
ATOM 765 C C . LEU A 1 95 ? 9.511 0.707 -7.792 1.00 63.41 95 LEU A C 1
ATOM 767 O O . LEU A 1 95 ? 9.126 1.806 -8.199 1.00 63.41 95 LEU A O 1
ATOM 771 N N . SER A 1 96 ? 8.717 -0.146 -7.148 1.00 67.12 96 SER A N 1
ATOM 772 C CA . SER A 1 96 ? 7.356 0.182 -6.743 1.00 67.12 96 SER A CA 1
ATOM 773 C C . SER A 1 96 ? 7.391 1.132 -5.541 1.00 67.12 96 SER A C 1
ATOM 775 O O . SER A 1 96 ? 7.770 0.768 -4.423 1.00 67.12 96 SER A O 1
ATOM 777 N N . ILE A 1 97 ? 7.030 2.391 -5.793 1.00 78.06 97 ILE A N 1
ATOM 778 C CA . ILE A 1 97 ? 6.905 3.442 -4.782 1.00 78.06 97 ILE A CA 1
ATOM 779 C C . ILE A 1 97 ? 5.418 3.690 -4.547 1.00 78.06 97 ILE A C 1
ATOM 781 O O . ILE A 1 97 ? 4.674 3.965 -5.491 1.00 78.06 97 ILE A O 1
ATOM 785 N N . PHE A 1 98 ? 4.993 3.600 -3.287 1.00 88.00 98 PHE A N 1
ATOM 786 C CA . PHE A 1 98 ? 3.600 3.828 -2.922 1.00 88.00 98 PHE A CA 1
ATOM 787 C C . PHE A 1 98 ? 3.201 5.289 -3.165 1.00 88.00 98 PHE A C 1
ATOM 789 O O . PHE A 1 98 ? 3.992 6.202 -2.934 1.00 88.00 98 PHE A O 1
ATOM 796 N N . ASP A 1 99 ? 1.979 5.519 -3.644 1.00 91.44 99 ASP A N 1
ATOM 797 C CA . ASP A 1 99 ? 1.517 6.864 -3.976 1.00 91.44 99 ASP A CA 1
ATOM 798 C C . ASP A 1 99 ? 1.074 7.625 -2.706 1.00 91.44 99 ASP A C 1
ATOM 800 O O . ASP A 1 99 ? 0.121 7.201 -2.045 1.00 91.44 99 ASP A O 1
ATOM 804 N N . PRO A 1 100 ? 1.735 8.741 -2.335 1.00 94.62 100 PRO A N 1
ATOM 805 C CA . PRO A 1 100 ? 1.422 9.457 -1.098 1.00 94.62 100 PRO A CA 1
ATOM 806 C C . PRO A 1 100 ? 0.056 10.156 -1.138 1.00 94.62 100 PRO A C 1
ATOM 808 O O . PRO A 1 100 ? -0.552 10.363 -0.092 1.00 94.62 100 PRO A O 1
ATOM 811 N N . VAL A 1 101 ? -0.467 10.482 -2.325 1.00 95.06 101 VAL A N 1
ATOM 812 C CA . VAL A 1 101 ? -1.784 11.118 -2.465 1.00 95.06 101 VAL A CA 1
ATOM 813 C C . VAL A 1 101 ? -2.882 10.093 -2.220 1.00 95.06 101 VAL A C 1
ATOM 815 O O . VAL A 1 101 ? -3.808 10.363 -1.459 1.00 95.06 101 VAL A O 1
ATOM 818 N N . LEU A 1 102 ? -2.741 8.883 -2.777 1.00 95.62 102 LEU A N 1
ATOM 819 C CA . LEU A 1 102 ? -3.628 7.767 -2.437 1.00 95.62 102 LEU A CA 1
ATOM 820 C C . LEU A 1 102 ? -3.605 7.486 -0.932 1.00 95.62 102 LEU A C 1
ATOM 822 O O . LEU A 1 102 ? -4.650 7.230 -0.341 1.00 95.62 102 LEU A O 1
ATOM 826 N N . CYS A 1 103 ? -2.417 7.547 -0.325 1.00 96.00 103 CYS A N 1
ATOM 827 C CA . CYS A 1 103 ? -2.248 7.371 1.110 1.00 96.00 103 CYS A CA 1
ATOM 828 C C . CYS A 1 103 ? -3.025 8.417 1.918 1.00 96.00 103 CYS A C 1
ATOM 830 O O . CYS A 1 103 ? -3.793 8.055 2.807 1.00 96.00 103 CYS A O 1
ATOM 832 N N . GLU A 1 104 ? -2.863 9.703 1.587 1.00 96.12 104 GLU A N 1
ATOM 833 C CA . GLU A 1 104 ? -3.582 10.798 2.246 1.00 96.12 104 GLU A CA 1
ATOM 834 C C . GLU A 1 104 ? -5.098 10.609 2.132 1.00 96.12 104 GLU A C 1
ATOM 836 O O . GLU A 1 104 ? -5.815 10.735 3.123 1.00 96.12 104 GLU A O 1
ATOM 841 N N . ILE A 1 105 ? -5.584 10.285 0.933 1.00 95.12 105 ILE A N 1
ATOM 842 C CA . ILE A 1 105 ? -7.008 10.080 0.667 1.00 95.12 105 ILE A CA 1
ATOM 843 C C . ILE A 1 105 ? -7.559 8.907 1.484 1.00 95.12 105 ILE A C 1
ATOM 845 O O . ILE A 1 105 ? -8.599 9.046 2.124 1.00 95.12 105 ILE A O 1
ATOM 849 N N . ALA A 1 106 ? -6.864 7.764 1.487 1.00 96.00 106 ALA A N 1
ATOM 850 C CA . ALA A 1 106 ? -7.303 6.579 2.216 1.00 96.00 106 ALA A CA 1
ATOM 851 C C . ALA A 1 106 ? -7.450 6.867 3.716 1.00 96.00 106 ALA A C 1
ATOM 853 O O . ALA A 1 106 ? -8.462 6.493 4.307 1.00 96.00 106 ALA A O 1
ATOM 854 N N . TYR A 1 107 ? -6.496 7.587 4.313 1.00 96.00 107 TYR A N 1
ATOM 855 C CA . TYR A 1 107 ? -6.600 7.985 5.715 1.00 96.00 107 TYR A CA 1
ATOM 856 C C . TYR A 1 107 ? -7.749 8.962 5.957 1.00 96.00 107 TYR A C 1
ATOM 858 O O . TYR A 1 107 ? -8.557 8.745 6.853 1.00 96.00 107 TYR A O 1
ATOM 866 N N . ARG A 1 108 ? -7.891 10.000 5.127 1.00 94.00 108 ARG A N 1
ATOM 867 C CA . ARG A 1 108 ? -8.973 10.984 5.289 1.00 94.00 108 ARG A CA 1
ATOM 868 C C . ARG A 1 108 ? -10.371 10.379 5.133 1.00 94.00 108 ARG A C 1
ATOM 870 O O . ARG A 1 108 ? -11.303 10.868 5.761 1.00 94.00 108 ARG A O 1
ATOM 877 N N . TRP A 1 109 ? -10.531 9.355 4.295 1.00 94.62 109 TRP A N 1
ATOM 878 C CA . TRP A 1 109 ? -11.830 8.718 4.055 1.00 94.62 109 TRP A CA 1
ATOM 879 C C . TRP A 1 109 ? -12.161 7.597 5.040 1.00 94.62 109 TRP A C 1
ATOM 881 O O . TRP A 1 109 ? -13.335 7.397 5.343 1.00 94.62 109 TRP A O 1
ATOM 891 N N . PHE A 1 110 ? -11.160 6.847 5.510 1.00 95.75 110 PHE A N 1
ATOM 892 C CA . PHE A 1 110 ? -11.389 5.578 6.209 1.00 95.75 110 PHE A CA 1
ATOM 893 C C . PHE A 1 110 ? -10.758 5.486 7.602 1.00 95.75 110 PHE A C 1
ATOM 895 O O . PHE A 1 110 ? -10.903 4.445 8.244 1.00 95.75 110 PHE A O 1
ATOM 902 N N . CYS A 1 111 ? -10.118 6.548 8.101 1.00 94.94 111 CYS A N 1
ATOM 903 C CA . CYS A 1 111 ? -9.675 6.628 9.493 1.00 94.94 111 CYS A CA 1
ATOM 904 C C . CYS A 1 111 ? -10.618 7.506 10.333 1.00 94.94 111 CYS A C 1
ATOM 906 O O . CYS A 1 111 ? -10.922 8.632 9.930 1.00 94.94 111 CYS A O 1
ATOM 908 N N . PRO A 1 112 ? -11.022 7.066 11.541 1.00 93.56 112 PRO A N 1
ATOM 909 C CA . PRO A 1 112 ? -11.566 7.987 12.536 1.00 93.56 112 PRO A CA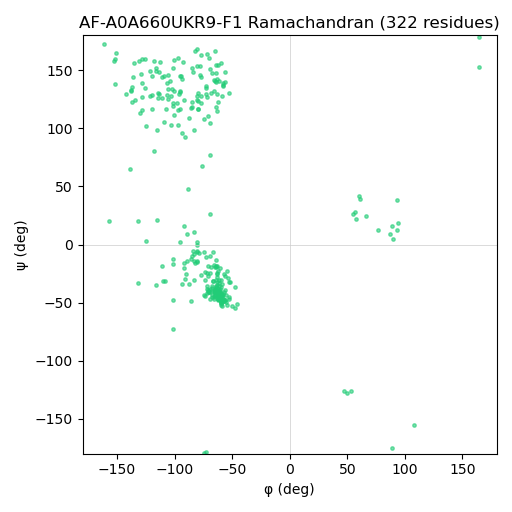 1
ATOM 910 C C . PRO A 1 112 ? -10.491 8.988 13.002 1.00 93.56 112 PRO A C 1
ATOM 912 O O . PRO A 1 112 ? -9.296 8.806 12.762 1.00 93.56 112 PRO A O 1
ATOM 915 N N . ALA A 1 113 ? -10.897 10.057 13.692 1.00 89.06 113 ALA A N 1
ATOM 916 C CA . ALA A 1 113 ? -9.948 11.013 14.264 1.00 89.06 113 ALA A CA 1
ATOM 917 C C . ALA A 1 113 ? -8.982 10.315 15.239 1.00 89.06 113 ALA A C 1
ATOM 919 O O . ALA A 1 113 ? -9.405 9.476 16.033 1.00 89.06 113 ALA A O 1
ATOM 920 N N . ASN A 1 114 ? -7.697 10.682 15.193 1.00 89.81 114 ASN A N 1
ATOM 921 C CA . ASN A 1 114 ? -6.633 10.084 16.011 1.00 89.81 114 ASN A CA 1
ATOM 922 C C . ASN A 1 114 ? -6.498 8.553 15.855 1.00 89.81 114 ASN A C 1
ATOM 924 O O . ASN A 1 114 ? -6.084 7.874 16.790 1.00 89.81 114 ASN A O 1
ATOM 928 N N . ALA A 1 115 ? -6.867 8.003 14.694 1.00 96.06 115 ALA A N 1
ATOM 929 C CA . ALA A 1 115 ? -6.714 6.582 14.403 1.00 96.06 115 ALA A CA 1
ATOM 930 C C . ALA A 1 115 ? -5.268 6.089 14.547 1.00 96.06 115 ALA A C 1
ATOM 932 O O . ALA A 1 115 ? -4.314 6.801 14.216 1.00 96.06 115 ALA A O 1
ATOM 933 N N . ILE A 1 116 ? -5.147 4.821 14.941 1.00 98.06 116 ILE A N 1
ATOM 934 C CA . ILE A 1 116 ? -3.903 4.053 14.902 1.00 98.06 116 ILE A CA 1
ATOM 935 C C . ILE A 1 116 ? -3.940 3.125 13.685 1.00 98.06 116 ILE A C 1
ATOM 937 O O . ILE A 1 116 ? -4.827 2.273 13.570 1.00 98.06 116 ILE A O 1
ATOM 941 N N . VAL A 1 117 ? -2.986 3.293 12.773 1.00 98.56 117 VAL A N 1
ATOM 942 C CA . VAL A 1 117 ? -2.874 2.531 11.527 1.00 98.56 117 VAL A CA 1
ATOM 943 C C . VAL A 1 117 ? -1.906 1.362 11.704 1.00 98.56 117 VAL A C 1
ATOM 945 O O . VAL A 1 117 ? -0.770 1.561 12.131 1.00 98.56 117 VAL A O 1
ATOM 948 N N . LEU A 1 118 ? -2.335 0.160 11.319 1.00 98.75 118 LEU A N 1
ATOM 949 C CA . LEU A 1 118 ? -1.479 -1.017 11.172 1.00 98.75 118 LEU A CA 1
ATOM 950 C C . LEU A 1 118 ? -1.128 -1.245 9.703 1.00 98.75 118 LEU A C 1
ATOM 952 O O . LEU A 1 118 ? -2.008 -1.315 8.841 1.00 98.75 118 LEU A O 1
ATOM 956 N N . ASP A 1 119 ? 0.153 -1.467 9.440 1.00 98.44 119 ASP A N 1
ATOM 957 C CA . ASP A 1 119 ? 0.643 -1.882 8.134 1.00 98.44 119 ASP A CA 1
ATOM 958 C C . ASP A 1 119 ? 1.457 -3.183 8.228 1.00 98.44 119 ASP A C 1
ATOM 960 O O . ASP A 1 119 ? 2.627 -3.161 8.620 1.00 98.44 119 ASP A O 1
ATOM 964 N N . PRO A 1 120 ? 0.876 -4.338 7.858 1.00 97.94 120 PRO A N 1
ATOM 965 C CA . PRO A 1 120 ? 1.561 -5.624 7.945 1.00 97.94 120 PRO A CA 1
ATOM 966 C C . PRO A 1 120 ? 2.631 -5.831 6.863 1.00 97.94 120 PRO A C 1
ATOM 968 O O . PRO A 1 120 ? 3.320 -6.846 6.902 1.00 97.94 120 PRO A O 1
ATOM 971 N N . PHE A 1 121 ? 2.759 -4.928 5.886 1.00 95.62 121 PHE A N 1
ATOM 972 C CA . PHE A 1 121 ? 3.751 -5.004 4.808 1.00 95.62 121 PHE A CA 1
ATOM 973 C C . PHE A 1 121 ? 4.324 -3.605 4.551 1.00 95.62 121 PHE A C 1
ATOM 975 O O . PHE A 1 121 ? 4.091 -2.990 3.502 1.00 95.62 121 PHE A O 1
ATOM 982 N N . ALA A 1 122 ? 5.021 -3.062 5.550 1.00 94.38 122 ALA A N 1
ATOM 983 C CA . ALA A 1 122 ? 5.311 -1.636 5.645 1.00 94.38 122 ALA A CA 1
ATOM 984 C C . ALA A 1 122 ? 6.242 -1.100 4.556 1.00 94.38 122 ALA A C 1
ATOM 986 O O . ALA A 1 122 ? 6.056 0.038 4.119 1.00 94.38 122 ALA A O 1
ATOM 987 N N . GLY A 1 123 ? 7.186 -1.890 4.039 1.00 91.00 123 GLY A N 1
ATOM 988 C CA . GLY A 1 123 ? 8.044 -1.456 2.943 1.00 91.00 123 GLY A CA 1
ATOM 989 C C . GLY A 1 123 ? 8.729 -0.119 3.248 1.00 91.00 123 GLY A C 1
ATOM 990 O O . GLY A 1 123 ? 9.392 0.033 4.267 1.00 91.00 123 GLY A O 1
ATOM 991 N N . GLY A 1 124 ? 8.580 0.855 2.347 1.00 90.38 124 GLY A N 1
ATOM 992 C CA . GLY A 1 124 ? 9.162 2.193 2.485 1.00 90.38 124 GLY A CA 1
ATOM 993 C C . GLY A 1 124 ? 8.362 3.138 3.392 1.00 90.38 124 GLY A C 1
ATOM 994 O O . GLY A 1 124 ? 7.201 2.902 3.717 1.00 90.38 124 GLY A O 1
ATOM 995 N N . SER A 1 125 ? 8.978 4.266 3.736 1.00 94.19 125 SER A N 1
ATOM 996 C CA . SER A 1 125 ? 8.509 5.232 4.740 1.00 94.19 125 SER A CA 1
ATOM 997 C C . SER A 1 125 ? 7.206 5.981 4.414 1.00 94.19 125 SER A C 1
ATOM 999 O O . SER A 1 125 ? 6.587 6.520 5.329 1.00 94.19 125 SER A O 1
ATOM 1001 N N . VAL A 1 126 ? 6.760 6.003 3.148 1.00 95.00 126 VAL A N 1
ATOM 1002 C CA . VAL A 1 126 ? 5.640 6.837 2.653 1.00 95.00 126 VAL A CA 1
ATOM 1003 C C . VAL A 1 126 ? 4.395 6.763 3.538 1.00 95.00 126 VAL A C 1
ATOM 1005 O O . VAL A 1 126 ? 3.896 7.797 3.972 1.00 95.00 126 VAL A O 1
ATOM 1008 N N . ARG A 1 127 ? 3.885 5.553 3.808 1.00 96.31 127 ARG A N 1
ATOM 1009 C CA . ARG A 1 127 ? 2.625 5.367 4.550 1.00 96.31 127 ARG A CA 1
ATOM 1010 C C . ARG A 1 127 ? 2.718 5.879 5.983 1.00 96.31 127 ARG A C 1
ATOM 1012 O O . ARG A 1 127 ? 1.765 6.502 6.449 1.00 96.31 127 ARG A O 1
ATOM 1019 N N . GLY A 1 128 ? 3.860 5.658 6.634 1.00 96.88 128 GLY A N 1
ATOM 1020 C CA . GLY A 1 128 ? 4.126 6.144 7.986 1.00 96.88 128 GLY A CA 1
ATOM 1021 C C . GLY A 1 128 ? 4.278 7.660 8.038 1.00 96.88 128 GLY A C 1
ATOM 1022 O O . GLY A 1 128 ? 3.617 8.303 8.846 1.00 96.88 128 GLY A O 1
ATOM 1023 N N . ILE A 1 129 ? 5.061 8.246 7.126 1.00 97.12 129 ILE A N 1
ATOM 1024 C CA . ILE A 1 129 ? 5.241 9.705 7.054 1.00 97.12 129 ILE A CA 1
ATOM 1025 C C . ILE A 1 129 ? 3.901 10.401 6.814 1.00 97.12 129 ILE A C 1
ATOM 1027 O O . ILE A 1 129 ? 3.540 11.299 7.567 1.00 97.12 129 ILE A O 1
ATOM 1031 N N . VAL A 1 130 ? 3.125 9.951 5.822 1.00 96.88 130 VAL A N 1
ATOM 1032 C CA . VAL A 1 130 ? 1.816 10.549 5.522 1.00 96.88 130 VAL A CA 1
ATOM 1033 C C . VAL A 1 130 ? 0.848 10.391 6.700 1.00 96.88 130 VAL A C 1
ATOM 1035 O O . VAL A 1 130 ? 0.127 11.336 7.007 1.00 96.88 130 VAL A O 1
ATOM 1038 N N . ALA A 1 131 ? 0.835 9.240 7.385 1.00 97.06 131 ALA A N 1
ATOM 1039 C CA . ALA A 1 131 ? -0.015 9.031 8.560 1.00 97.06 131 ALA A CA 1
ATOM 1040 C C . ALA A 1 131 ? 0.317 10.041 9.666 1.00 97.06 131 ALA A C 1
ATOM 1042 O O . ALA A 1 131 ? -0.564 10.770 10.124 1.00 97.06 131 ALA A O 1
ATOM 1043 N N . SER A 1 132 ? 1.595 10.135 10.034 1.00 96.69 132 SER A N 1
ATOM 1044 C CA . SER A 1 132 ? 2.059 11.027 11.092 1.00 96.69 132 SER A CA 1
ATOM 1045 C C . SER A 1 132 ? 1.880 12.506 10.752 1.00 96.69 132 SER A C 1
ATOM 1047 O O . SER A 1 132 ? 1.401 13.257 11.598 1.00 96.69 132 SER A O 1
ATOM 1049 N N . SER A 1 133 ? 2.158 12.927 9.512 1.00 95.62 133 SER A N 1
ATOM 1050 C CA . SER A 1 133 ? 1.909 14.305 9.057 1.00 95.62 133 SER A CA 1
ATOM 1051 C C . SER A 1 133 ? 0.427 14.700 9.091 1.00 95.62 133 SER A C 1
ATOM 1053 O O . SER A 1 133 ? 0.110 15.886 9.131 1.00 95.62 133 SER A O 1
ATOM 1055 N N . LEU A 1 134 ? -0.489 13.728 9.059 1.00 94.06 134 LEU A N 1
ATOM 1056 C CA . LEU A 1 134 ? -1.934 13.946 9.180 1.00 94.06 134 LEU A CA 1
ATOM 1057 C C . LEU A 1 134 ? -2.456 13.764 10.618 1.00 94.06 134 LEU A C 1
ATOM 1059 O O . LEU A 1 134 ? -3.657 13.894 10.841 1.00 94.06 134 LEU A O 1
ATOM 1063 N N . GLY A 1 135 ? -1.577 13.483 11.587 1.00 94.50 135 GLY A N 1
ATOM 1064 C CA . GLY A 1 135 ? -1.922 13.323 13.003 1.00 94.50 135 GLY A CA 1
ATOM 1065 C C . GLY A 1 135 ? -2.295 11.898 13.432 1.00 94.50 135 GLY A C 1
ATOM 1066 O O . GLY A 1 135 ? -2.650 11.681 14.594 1.00 94.50 135 GLY A O 1
ATOM 1067 N N . TYR A 1 136 ? -2.189 10.904 12.550 1.00 96.12 136 TYR A N 1
ATOM 1068 C CA . TYR A 1 136 ? -2.465 9.500 12.874 1.00 96.12 136 TYR A CA 1
ATOM 1069 C C . TYR A 1 136 ? -1.250 8.807 13.500 1.00 96.12 136 TYR A C 1
ATOM 1071 O O . TYR A 1 136 ? -0.101 9.139 13.200 1.00 96.12 136 TYR A O 1
ATOM 1079 N N . ASP A 1 137 ? -1.502 7.842 14.384 1.00 97.50 137 ASP A N 1
ATOM 1080 C CA . ASP A 1 137 ? -0.466 6.899 14.819 1.00 97.50 137 ASP A CA 1
ATOM 1081 C C . ASP A 1 137 ? -0.266 5.845 13.733 1.00 97.50 137 ASP A C 1
ATOM 1083 O O . ASP A 1 137 ? -1.211 5.457 13.044 1.00 97.50 137 ASP A O 1
ATOM 1087 N N . TYR A 1 138 ? 0.965 5.373 13.576 1.00 98.06 138 TYR A N 1
ATOM 1088 C CA . TYR A 1 138 ? 1.303 4.376 12.571 1.00 98.06 138 TYR A CA 1
ATOM 1089 C C . TYR A 1 138 ? 2.254 3.342 13.150 1.00 98.06 138 TYR A C 1
ATOM 1091 O O . TYR A 1 138 ? 3.280 3.701 13.726 1.00 98.06 138 TYR A O 1
ATOM 1099 N N . VAL A 1 139 ? 1.932 2.071 12.917 1.00 98.25 139 VAL A N 1
ATOM 1100 C CA . VAL A 1 139 ? 2.778 0.928 13.248 1.00 98.25 139 VAL A CA 1
ATOM 1101 C C . VAL A 1 139 ? 2.893 0.027 12.021 1.00 98.25 139 VAL A C 1
ATOM 1103 O O . VAL A 1 139 ? 1.920 -0.587 11.584 1.00 98.25 139 VAL A O 1
ATOM 1106 N N . GLY A 1 140 ? 4.097 -0.058 11.461 1.00 98.00 140 GLY A N 1
ATOM 1107 C CA . GLY A 1 140 ? 4.402 -0.902 10.310 1.00 98.00 140 GLY A CA 1
ATOM 1108 C C . GLY A 1 140 ? 5.303 -2.084 10.654 1.00 98.00 140 GLY A C 1
ATOM 1109 O O . GLY A 1 140 ? 6.230 -1.940 11.443 1.00 98.00 140 GLY A O 1
ATOM 1110 N N . ILE A 1 141 ? 5.091 -3.239 10.026 1.00 98.38 141 ILE A N 1
ATOM 1111 C CA . ILE A 1 141 ? 5.991 -4.397 10.116 1.00 98.38 141 ILE A CA 1
ATOM 1112 C C . ILE A 1 141 ? 6.749 -4.544 8.801 1.00 98.38 141 ILE A C 1
ATOM 1114 O O . ILE A 1 141 ? 6.150 -4.549 7.725 1.00 98.38 141 ILE A O 1
ATOM 1118 N N . GLU A 1 142 ? 8.070 -4.644 8.888 1.00 95.94 142 GLU A N 1
ATOM 1119 C CA . GLU A 1 142 ? 8.957 -4.823 7.741 1.00 95.94 142 GLU A CA 1
ATOM 1120 C C . GLU A 1 142 ? 10.038 -5.852 8.077 1.00 95.94 142 GLU A C 1
ATOM 1122 O O . GLU A 1 142 ? 10.668 -5.792 9.135 1.00 95.94 142 GLU A O 1
ATOM 1127 N N . LEU A 1 143 ? 10.265 -6.794 7.162 1.00 94.00 143 LEU A N 1
ATOM 1128 C CA . LEU A 1 143 ? 11.199 -7.897 7.370 1.00 94.00 143 LEU A CA 1
ATOM 1129 C C . LEU A 1 143 ? 12.652 -7.410 7.381 1.00 94.00 143 LEU A C 1
ATOM 1131 O O . LEU A 1 143 ? 13.457 -7.853 8.202 1.00 94.00 143 LEU A O 1
ATOM 1135 N N . ARG A 1 144 ? 12.992 -6.485 6.476 1.00 92.12 144 ARG A N 1
ATOM 1136 C CA . ARG A 1 144 ? 14.372 -6.051 6.241 1.00 92.12 144 ARG A CA 1
ATOM 1137 C C . ARG A 1 144 ? 14.781 -4.942 7.203 1.00 92.12 144 ARG A C 1
ATOM 1139 O O . ARG A 1 144 ? 14.238 -3.835 7.186 1.00 92.12 144 ARG A O 1
ATOM 1146 N N . LYS A 1 145 ? 15.780 -5.227 8.038 1.00 94.31 145 LYS A N 1
ATOM 1147 C CA . LYS A 1 145 ? 16.259 -4.313 9.084 1.00 94.31 145 LYS A CA 1
ATOM 1148 C C . LYS A 1 145 ? 16.766 -2.989 8.510 1.00 94.31 145 LYS A C 1
ATOM 1150 O O . LYS A 1 145 ? 16.420 -1.934 9.029 1.00 94.31 145 LYS A O 1
ATOM 1155 N N . GLU A 1 146 ? 17.524 -3.043 7.424 1.00 92.94 146 GLU A N 1
ATOM 1156 C CA . GLU A 1 146 ? 18.072 -1.879 6.730 1.00 92.94 146 GLU A CA 1
ATOM 1157 C C . GLU A 1 146 ? 16.977 -0.947 6.187 1.00 92.94 146 GLU A C 1
ATOM 1159 O O . GLU A 1 146 ? 17.136 0.273 6.203 1.00 92.94 146 GLU A O 1
ATOM 1164 N N . GLN A 1 147 ? 15.826 -1.497 5.775 1.00 92.38 147 GLN A N 1
ATOM 1165 C CA . GLN A 1 147 ? 14.673 -0.694 5.365 1.00 92.38 147 GLN A CA 1
ATOM 1166 C C . GLN A 1 147 ? 14.017 -0.013 6.568 1.00 92.38 147 GLN A C 1
ATOM 1168 O O . GLN A 1 147 ? 13.641 1.152 6.475 1.00 92.38 147 GLN A O 1
ATOM 1173 N N . VAL A 1 148 ? 13.890 -0.716 7.698 1.00 95.81 148 VAL A N 1
ATOM 1174 C CA . VAL A 1 148 ? 13.350 -0.141 8.941 1.00 95.81 148 VAL A CA 1
ATOM 1175 C C . VAL A 1 148 ? 14.231 0.996 9.455 1.00 95.81 148 VAL A C 1
ATOM 1177 O O . VAL A 1 148 ? 13.715 2.047 9.835 1.00 95.81 148 VAL A O 1
ATOM 1180 N N . GLU A 1 149 ? 15.549 0.807 9.459 1.00 96.19 149 GLU A N 1
ATOM 1181 C CA . GLU A 1 149 ? 16.511 1.838 9.861 1.00 96.19 149 GLU A CA 1
ATOM 1182 C C . GLU A 1 149 ? 16.414 3.074 8.959 1.00 96.19 149 GLU A C 1
ATOM 1184 O O . GLU A 1 149 ? 16.343 4.196 9.464 1.00 96.19 149 GLU A O 1
ATOM 1189 N N . GLU A 1 150 ? 16.308 2.880 7.643 1.00 95.38 150 GLU A N 1
ATOM 1190 C CA . GLU A 1 150 ? 16.122 3.983 6.701 1.00 95.38 150 GLU A CA 1
ATOM 1191 C C . GLU A 1 150 ? 14.769 4.688 6.874 1.00 95.38 150 GLU A C 1
ATOM 1193 O O . GLU A 1 150 ? 14.706 5.918 6.839 1.00 95.38 150 GLU A O 1
ATOM 1198 N N . ASN A 1 151 ? 13.689 3.940 7.114 1.00 96.06 151 ASN A N 1
ATOM 1199 C CA . ASN A 1 151 ? 12.374 4.527 7.363 1.00 96.06 151 ASN A CA 1
ATOM 1200 C C . ASN A 1 151 ? 12.390 5.427 8.605 1.00 96.06 151 ASN A C 1
ATOM 1202 O O . ASN A 1 151 ? 11.877 6.545 8.557 1.00 96.06 151 ASN A O 1
ATOM 1206 N N . ARG A 1 152 ? 13.023 4.966 9.693 1.00 96.31 152 ARG A N 1
ATOM 1207 C CA . ARG A 1 152 ? 13.185 5.746 10.929 1.00 96.31 152 ARG A CA 1
ATOM 1208 C C . ARG A 1 152 ? 14.051 6.982 10.713 1.00 96.31 152 ARG A C 1
ATOM 1210 O O . ARG A 1 152 ? 13.700 8.043 11.213 1.00 96.31 152 ARG A O 1
ATOM 1217 N N . ARG A 1 153 ? 15.141 6.874 9.942 1.00 95.88 153 ARG A N 1
ATOM 1218 C CA . ARG A 1 153 ? 15.994 8.021 9.591 1.00 95.88 153 ARG A CA 1
ATOM 1219 C C . ARG A 1 153 ? 15.200 9.097 8.849 1.00 95.88 153 ARG A C 1
ATOM 1221 O O . ARG A 1 153 ? 15.277 10.261 9.215 1.00 95.88 153 ARG A O 1
ATOM 1228 N N . GLN A 1 154 ? 14.411 8.715 7.843 1.00 94.56 154 GLN A N 1
ATOM 1229 C CA . GLN A 1 154 ? 13.565 9.668 7.118 1.00 94.56 154 GLN A CA 1
ATOM 1230 C C . GLN A 1 154 ? 12.473 10.264 8.006 1.00 94.56 154 GLN A C 1
ATOM 1232 O O . GLN A 1 154 ? 12.219 11.458 7.924 1.00 94.56 154 GLN A O 1
ATOM 1237 N N . ALA A 1 155 ? 11.843 9.462 8.866 1.00 95.06 155 ALA A N 1
ATOM 1238 C CA . ALA A 1 155 ? 10.867 9.969 9.825 1.00 95.06 155 ALA A CA 1
ATOM 1239 C C . ALA A 1 155 ? 11.485 11.005 10.775 1.00 95.06 155 ALA A C 1
ATOM 1241 O O . ALA A 1 155 ? 10.871 12.035 11.006 1.00 95.06 155 ALA A O 1
ATOM 1242 N N . GLU A 1 156 ? 12.704 10.770 11.269 1.00 94.94 156 GLU A N 1
ATOM 1243 C CA . GLU A 1 156 ? 13.437 11.719 12.117 1.00 94.94 156 GLU A CA 1
ATOM 1244 C C . GLU A 1 156 ? 13.790 13.020 11.383 1.00 94.94 156 GLU A C 1
ATOM 1246 O O . GLU A 1 156 ? 13.782 14.087 11.983 1.00 94.94 156 GLU A O 1
ATOM 1251 N N . GLU A 1 157 ? 14.099 12.940 10.087 1.00 94.50 157 GLU A N 1
ATOM 1252 C CA . GLU A 1 157 ? 14.443 14.108 9.265 1.00 94.50 157 GLU A CA 1
ATOM 1253 C C . GLU A 1 157 ? 13.222 14.940 8.846 1.00 94.50 157 GLU A C 1
ATOM 1255 O O . GLU A 1 157 ? 13.373 16.124 8.553 1.00 94.50 157 GLU A O 1
ATOM 1260 N N . ILE A 1 158 ? 12.039 14.323 8.765 1.00 94.50 158 ILE A N 1
ATOM 1261 C CA . ILE A 1 158 ? 10.841 14.916 8.149 1.00 94.50 158 ILE A CA 1
ATOM 1262 C C . ILE A 1 158 ? 9.764 15.272 9.184 1.00 94.50 158 ILE A C 1
ATOM 1264 O O . ILE A 1 158 ? 8.990 16.201 8.957 1.00 94.50 158 ILE A O 1
ATOM 1268 N N . LEU A 1 159 ? 9.663 14.525 10.287 1.00 93.75 159 LEU A N 1
ATOM 1269 C CA . LEU A 1 159 ? 8.586 14.650 11.272 1.00 93.75 159 LEU A CA 1
ATOM 1270 C C . LEU A 1 159 ? 9.111 15.210 12.599 1.00 93.75 159 LEU A C 1
ATOM 1272 O O . LEU A 1 159 ? 9.995 14.622 13.221 1.00 93.75 159 LEU A O 1
ATOM 1276 N N . ASP A 1 160 ? 8.487 16.288 13.076 1.00 84.38 160 ASP A N 1
ATOM 1277 C CA . ASP A 1 160 ? 8.884 16.950 14.325 1.00 84.38 160 ASP A CA 1
ATOM 1278 C C . ASP A 1 160 ? 8.237 16.329 15.576 1.00 84.38 160 ASP A C 1
ATOM 1280 O O . ASP A 1 160 ? 8.914 16.050 16.564 1.00 84.38 160 ASP A O 1
ATOM 1284 N N . GLU A 1 161 ? 6.918 16.111 15.551 1.00 81.56 161 GLU A N 1
ATOM 1285 C CA . GLU A 1 161 ? 6.144 15.748 16.748 1.00 81.56 161 GLU A CA 1
ATOM 1286 C C . GLU A 1 161 ? 5.831 14.250 16.811 1.00 81.56 161 GLU A C 1
ATOM 1288 O O . GLU A 1 161 ? 6.377 13.502 17.623 1.00 81.56 161 GLU A O 1
ATOM 1293 N N . LYS A 1 162 ? 4.917 13.807 15.945 1.00 87.12 162 LYS A N 1
ATOM 1294 C CA . LYS A 1 162 ? 4.426 12.435 15.903 1.00 87.12 162 LYS A CA 1
ATOM 1295 C C . LYS A 1 162 ? 5.277 11.643 14.927 1.00 87.12 162 LYS A C 1
ATOM 1297 O O . LYS A 1 162 ? 5.392 12.029 13.768 1.00 87.12 162 LYS A O 1
ATOM 1302 N N . LYS A 1 163 ? 5.872 10.543 15.384 1.00 90.19 163 LYS A N 1
ATOM 1303 C CA . LYS A 1 163 ? 6.760 9.715 14.564 1.00 90.19 163 LYS A CA 1
ATOM 1304 C C . LYS A 1 163 ? 6.141 8.347 14.348 1.00 90.19 163 LYS A C 1
ATOM 1306 O O . LYS A 1 163 ? 5.697 7.702 15.291 1.00 90.19 163 LYS A O 1
ATOM 1311 N N . ALA A 1 164 ? 6.116 7.926 13.091 1.00 95.62 164 ALA A N 1
ATOM 1312 C CA . ALA A 1 164 ? 5.703 6.590 12.709 1.00 95.62 164 ALA A CA 1
ATOM 1313 C C . ALA A 1 164 ? 6.653 5.538 13.297 1.00 95.62 164 ALA A C 1
ATOM 1315 O O . ALA A 1 164 ? 7.872 5.728 13.338 1.00 95.62 164 ALA A O 1
ATOM 1316 N N . GLU A 1 165 ? 6.089 4.409 13.714 1.00 96.62 165 GLU A N 1
ATOM 1317 C CA . GLU A 1 165 ? 6.843 3.285 14.247 1.00 96.62 165 GLU A CA 1
ATOM 1318 C C . GLU A 1 165 ? 6.940 2.157 13.220 1.00 96.62 165 GLU A C 1
ATOM 1320 O O . GLU A 1 165 ? 5.990 1.834 12.503 1.00 96.62 165 GLU A O 1
ATOM 1325 N N . TRP A 1 166 ? 8.109 1.523 13.170 1.00 97.69 166 TRP A N 1
ATOM 1326 C CA . TRP A 1 166 ? 8.343 0.328 12.366 1.00 97.69 166 TRP A CA 1
ATOM 1327 C C . TRP A 1 166 ? 8.956 -0.761 13.235 1.00 97.69 166 TRP A C 1
ATOM 1329 O O . TRP A 1 166 ? 9.983 -0.523 13.872 1.00 97.69 166 TRP A O 1
ATOM 1339 N N . ALA A 1 167 ? 8.365 -1.950 13.242 1.00 97.44 167 ALA A N 1
ATOM 1340 C CA . ALA A 1 167 ? 8.923 -3.149 13.849 1.00 97.44 167 ALA A CA 1
ATOM 1341 C C . ALA A 1 167 ? 9.665 -3.971 12.786 1.00 97.44 167 ALA A C 1
ATOM 1343 O O . ALA A 1 167 ? 9.141 -4.220 11.700 1.00 97.44 167 ALA A O 1
ATOM 1344 N N . THR A 1 168 ? 10.889 -4.398 13.104 1.00 97.62 168 THR A N 1
ATOM 1345 C CA . THR A 1 168 ? 11.652 -5.307 12.240 1.00 97.62 168 THR A CA 1
ATOM 1346 C C . THR A 1 168 ? 11.246 -6.746 12.532 1.00 97.62 168 THR A C 1
ATOM 1348 O O . THR A 1 168 ? 11.467 -7.217 13.649 1.00 97.62 168 THR A O 1
ATOM 1351 N N . GLY A 1 169 ? 10.698 -7.457 11.549 1.00 96.50 169 GLY A N 1
ATOM 1352 C CA . GLY A 1 169 ? 10.352 -8.867 11.706 1.00 96.50 169 GLY A CA 1
ATOM 1353 C C . GLY A 1 169 ? 9.404 -9.414 10.643 1.00 96.50 169 GLY A C 1
ATOM 1354 O O . GLY A 1 169 ? 8.955 -8.706 9.748 1.00 96.50 169 GLY A O 1
ATOM 1355 N N . ASP A 1 170 ? 9.117 -10.708 10.762 1.00 95.31 170 ASP A N 1
ATOM 1356 C CA . ASP A 1 170 ? 8.144 -11.412 9.928 1.00 95.31 170 ASP A CA 1
ATOM 1357 C C . ASP A 1 170 ? 6.727 -11.147 10.451 1.00 95.31 170 ASP A C 1
ATOM 1359 O O . ASP A 1 170 ? 6.443 -11.362 11.630 1.00 95.31 170 ASP A O 1
ATOM 1363 N N . SER A 1 171 ? 5.822 -10.714 9.577 1.00 96.62 171 SER A N 1
ATOM 1364 C CA . SER A 1 171 ? 4.427 -10.429 9.923 1.00 96.62 171 SER A CA 1
ATOM 1365 C C . SER A 1 171 ? 3.635 -11.661 10.379 1.00 96.62 171 SER A C 1
ATOM 1367 O O . SER A 1 171 ? 2.566 -11.502 10.966 1.00 96.62 171 SER A O 1
ATOM 1369 N N . LEU A 1 172 ? 4.137 -12.889 10.190 1.00 95.44 172 LEU A N 1
ATOM 1370 C CA . LEU A 1 172 ? 3.596 -14.072 10.876 1.00 95.44 172 LEU A CA 1
ATOM 1371 C C . LEU A 1 172 ? 3.774 -14.009 12.401 1.00 95.44 172 LEU A C 1
ATOM 1373 O O . LEU A 1 172 ? 2.930 -14.511 13.144 1.00 95.44 172 LEU A O 1
ATOM 1377 N N . GLU A 1 173 ? 4.830 -13.347 12.866 1.00 96.31 173 GLU A N 1
ATOM 1378 C CA . GLU A 1 173 ? 5.174 -13.164 14.280 1.00 96.31 173 GLU A CA 1
ATOM 1379 C C . GLU A 1 173 ? 4.584 -11.864 14.855 1.00 96.31 173 GLU A C 1
ATOM 1381 O O . GLU A 1 173 ? 4.996 -11.404 15.922 1.00 96.31 173 GLU A O 1
ATOM 1386 N N . MET A 1 174 ? 3.605 -11.263 14.165 1.00 96.06 174 MET A N 1
ATOM 1387 C CA . MET A 1 174 ? 3.000 -9.964 14.485 1.00 96.06 174 MET A CA 1
ATOM 1388 C C . MET A 1 174 ? 2.602 -9.805 15.956 1.00 96.06 174 MET A C 1
ATOM 1390 O O . MET A 1 174 ? 2.769 -8.727 16.514 1.00 96.06 174 MET A O 1
ATOM 1394 N N . ASP A 1 175 ? 2.122 -10.864 16.608 1.00 95.38 175 ASP A N 1
ATOM 1395 C CA . ASP A 1 175 ? 1.711 -10.823 18.017 1.00 95.38 175 ASP A CA 1
ATOM 1396 C C . ASP A 1 175 ? 2.855 -10.512 18.990 1.00 95.38 175 ASP A C 1
ATOM 1398 O O . ASP A 1 175 ? 2.609 -9.992 20.075 1.00 95.38 175 ASP A O 1
ATOM 1402 N N . SER A 1 176 ? 4.096 -10.803 18.595 1.00 96.44 176 SER A N 1
ATOM 1403 C CA . SER A 1 176 ? 5.308 -10.466 19.351 1.00 96.44 176 SER A CA 1
ATOM 1404 C C . SER A 1 176 ? 5.913 -9.114 18.961 1.00 96.44 176 SER A C 1
ATOM 1406 O O . SER A 1 176 ? 6.685 -8.544 19.729 1.00 96.44 176 SER A O 1
ATOM 1408 N N . LEU A 1 177 ? 5.573 -8.607 17.771 1.00 96.38 177 LEU A N 1
ATOM 1409 C CA . LEU A 1 177 ? 6.159 -7.398 17.189 1.00 96.38 177 LEU A CA 1
ATOM 1410 C C . LEU A 1 177 ? 5.345 -6.144 17.499 1.00 96.38 177 LEU A C 1
ATOM 1412 O O . LEU A 1 177 ? 5.917 -5.065 17.640 1.00 96.38 177 LE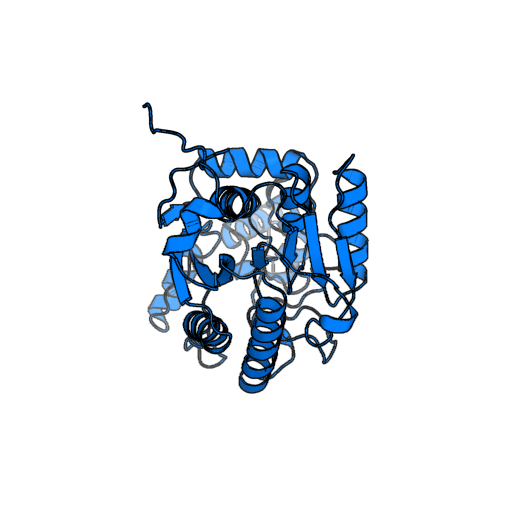U A O 1
ATOM 1416 N N . VAL A 1 178 ? 4.019 -6.276 17.575 1.00 95.31 178 VAL A N 1
ATOM 1417 C CA . VAL A 1 178 ? 3.098 -5.158 17.796 1.00 95.31 178 VAL A CA 1
ATOM 1418 C C . VAL A 1 178 ? 2.033 -5.534 18.822 1.00 95.31 178 VAL A C 1
ATOM 1420 O O . VAL A 1 178 ? 1.541 -6.666 18.870 1.00 95.31 178 VAL A O 1
ATOM 1423 N N . SER A 1 179 ? 1.644 -4.559 19.638 1.00 93.62 179 SER A N 1
ATOM 1424 C CA . SER A 1 179 ? 0.648 -4.725 20.698 1.00 93.62 179 SER A CA 1
ATOM 1425 C C . SER A 1 179 ? -0.474 -3.701 20.565 1.00 93.62 179 SER A C 1
ATOM 1427 O O . SER A 1 179 ? -0.306 -2.669 19.922 1.00 93.62 179 SER A O 1
ATOM 1429 N N . GLY A 1 180 ? -1.616 -4.001 21.182 1.00 94.62 180 GLY A N 1
ATOM 1430 C CA . GLY A 1 180 ? -2.802 -3.151 21.127 1.00 94.62 180 GLY A CA 1
ATOM 1431 C C . GLY A 1 180 ? -3.729 -3.460 19.952 1.00 94.62 180 GLY A C 1
ATOM 1432 O O . GLY A 1 180 ? -3.541 -4.430 19.212 1.00 94.62 180 GLY A O 1
ATOM 1433 N N . GLU A 1 181 ? -4.760 -2.629 19.841 1.00 97.31 181 GLU A N 1
ATOM 1434 C CA . GLU A 1 181 ? -5.762 -2.687 18.782 1.00 97.31 181 GLU A CA 1
ATOM 1435 C C . GLU A 1 181 ? -5.668 -1.452 17.885 1.00 97.31 181 GLU A C 1
ATOM 1437 O O . GLU A 1 181 ? -5.377 -0.347 18.349 1.00 97.31 181 GLU A O 1
ATOM 1442 N N . PHE A 1 182 ? -5.993 -1.630 16.610 1.00 98.56 182 PHE A N 1
ATOM 1443 C CA . PHE A 1 182 ? -5.847 -0.620 15.569 1.00 98.56 182 PHE A CA 1
ATOM 1444 C C . PHE A 1 182 ? -7.202 -0.151 15.043 1.00 98.56 182 PHE A C 1
ATOM 1446 O O . PHE A 1 182 ? -8.210 -0.853 15.141 1.00 98.56 182 PHE A O 1
ATOM 1453 N N . ASP A 1 183 ? -7.223 1.045 14.466 1.00 98.56 183 ASP A N 1
ATOM 1454 C CA . ASP A 1 183 ? -8.417 1.668 13.891 1.00 98.56 183 ASP A CA 1
ATOM 1455 C C . ASP A 1 183 ? -8.461 1.553 12.364 1.00 98.56 183 ASP A C 1
ATOM 1457 O O . ASP A 1 183 ? -9.517 1.713 11.757 1.00 98.56 183 ASP A O 1
ATOM 1461 N N . PHE A 1 184 ? -7.333 1.254 11.726 1.00 98.69 184 PHE A N 1
ATOM 1462 C CA . PHE A 1 184 ? -7.275 1.062 10.285 1.00 98.69 184 PHE A CA 1
ATOM 1463 C C . PHE A 1 184 ? -6.140 0.112 9.925 1.00 98.69 184 PHE A C 1
ATOM 1465 O O . PHE A 1 184 ? -5.043 0.220 10.467 1.00 98.69 184 PHE A O 1
ATOM 1472 N N . ILE A 1 185 ? -6.386 -0.807 8.996 1.00 98.75 185 ILE A N 1
ATOM 1473 C CA . ILE A 1 185 ? -5.312 -1.565 8.346 1.00 98.75 185 ILE A CA 1
ATOM 1474 C C . ILE A 1 185 ? -5.105 -0.971 6.960 1.00 98.75 185 ILE A C 1
ATOM 1476 O O . ILE A 1 185 ? -6.058 -0.908 6.183 1.00 98.75 185 ILE A O 1
ATOM 1480 N N . PHE A 1 186 ? -3.874 -0.606 6.607 1.00 98.50 186 PHE A N 1
ATOM 1481 C CA . PHE A 1 186 ? -3.578 -0.092 5.272 1.00 98.50 186 PHE A CA 1
ATOM 1482 C C . PHE A 1 186 ? -2.302 -0.679 4.704 1.00 98.50 186 PHE A C 1
ATOM 1484 O O . PHE A 1 186 ? -1.239 -0.553 5.308 1.00 98.50 186 PHE A O 1
ATOM 1491 N N . SER A 1 187 ? -2.392 -1.316 3.533 1.00 96.75 187 SER A N 1
ATOM 1492 C CA . SER A 1 187 ? -1.201 -1.910 2.937 1.00 96.75 187 SER A CA 1
ATOM 1493 C C . SER A 1 187 ? -1.203 -2.034 1.413 1.00 96.75 187 SER A C 1
ATOM 1495 O O . SER A 1 187 ? -2.244 -2.095 0.759 1.00 96.75 187 SER A O 1
ATOM 1497 N N . CYS A 1 188 ? 0.002 -2.126 0.850 1.00 91.44 188 CYS A N 1
ATOM 1498 C CA . CYS A 1 188 ? 0.269 -2.66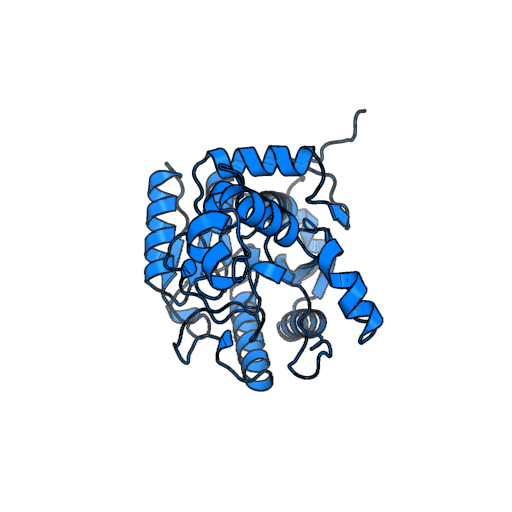3 -0.481 1.00 91.44 188 CYS A CA 1
ATOM 1499 C C . CYS A 1 188 ? 1.112 -3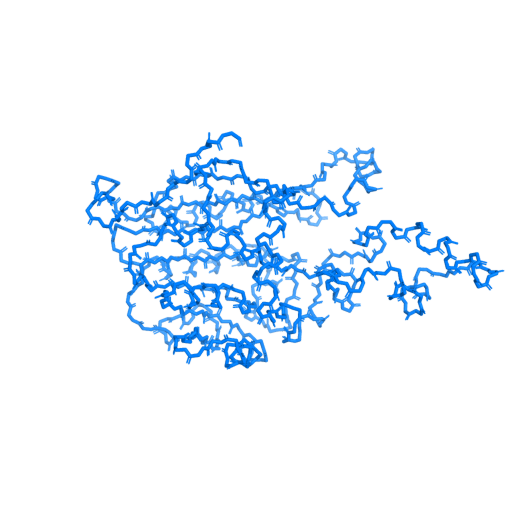.933 -0.304 1.00 91.44 188 CYS A C 1
ATOM 1501 O O . CYS A 1 188 ? 2.320 -3.825 -0.088 1.00 91.44 188 CYS A O 1
ATOM 1503 N N . PRO A 1 189 ? 0.497 -5.124 -0.343 1.00 86.12 189 PRO A N 1
ATOM 1504 C CA . PRO A 1 189 ? 1.187 -6.370 -0.041 1.00 86.12 189 PRO A CA 1
ATOM 1505 C C . PRO A 1 189 ? 2.177 -6.769 -1.148 1.00 86.12 189 PRO A C 1
ATOM 1507 O O . PRO A 1 189 ? 2.067 -6.280 -2.278 1.00 86.12 189 PRO A O 1
ATOM 1510 N N . PRO A 1 190 ? 3.103 -7.703 -0.862 1.00 80.69 190 PRO A N 1
ATOM 1511 C CA . PRO A 1 190 ? 4.006 -8.249 -1.870 1.00 80.69 190 PRO A CA 1
ATOM 1512 C C . PRO A 1 190 ? 3.241 -8.959 -2.997 1.00 80.69 190 PRO A C 1
ATOM 1514 O O . PRO A 1 190 ? 2.272 -9.686 -2.770 1.00 80.69 190 PRO A O 1
ATOM 1517 N N . TYR A 1 191 ? 3.717 -8.785 -4.230 1.00 76.00 191 TYR A N 1
ATOM 1518 C CA . TYR A 1 191 ? 3.103 -9.298 -5.459 1.00 76.00 191 TYR A CA 1
ATOM 1519 C C . TYR A 1 191 ? 3.564 -10.721 -5.818 1.00 76.00 191 TYR A C 1
ATOM 1521 O O . TYR A 1 191 ? 3.920 -11.001 -6.966 1.00 76.00 191 TYR A O 1
ATOM 1529 N N . ALA A 1 192 ? 3.548 -11.632 -4.840 1.00 79.06 192 ALA A N 1
ATOM 1530 C CA . ALA A 1 192 ? 4.134 -12.971 -4.954 1.00 79.06 192 ALA A CA 1
ATOM 1531 C C . ALA A 1 192 ? 5.578 -12.910 -5.499 1.00 79.06 192 ALA A C 1
ATOM 1533 O O . ALA A 1 192 ? 6.386 -12.143 -4.988 1.00 79.06 192 ALA A O 1
ATOM 1534 N N . ASP A 1 193 ? 5.894 -13.672 -6.549 1.00 70.88 193 ASP A N 1
ATOM 1535 C CA . ASP A 1 193 ? 7.225 -13.753 -7.158 1.00 70.88 193 ASP A CA 1
ATOM 1536 C C . ASP A 1 193 ? 7.529 -12.630 -8.173 1.00 70.88 193 ASP A C 1
ATOM 1538 O O . ASP A 1 193 ? 8.514 -12.710 -8.908 1.00 70.88 193 ASP A O 1
ATOM 1542 N N . LEU A 1 194 ? 6.689 -11.586 -8.260 1.00 60.25 194 LEU A N 1
ATOM 1543 C CA . LEU A 1 194 ? 6.910 -10.471 -9.193 1.00 60.25 194 LEU A CA 1
ATOM 1544 C C . LEU A 1 194 ? 8.114 -9.603 -8.791 1.00 60.25 194 LEU A C 1
ATOM 1546 O O . LEU A 1 194 ? 8.891 -9.176 -9.655 1.00 60.25 194 LEU A O 1
ATOM 1550 N N . GLU A 1 195 ? 8.240 -9.354 -7.490 1.00 64.44 195 GLU A N 1
ATOM 1551 C CA . GLU A 1 195 ? 9.293 -8.568 -6.854 1.00 64.44 195 GLU A CA 1
ATOM 1552 C C . GLU A 1 195 ? 9.874 -9.418 -5.726 1.00 64.44 195 GLU A C 1
ATOM 1554 O O . GLU A 1 195 ? 9.154 -9.756 -4.792 1.00 64.44 195 GLU A O 1
ATOM 1559 N N . VAL A 1 196 ? 11.149 -9.790 -5.834 1.00 75.19 196 VAL A N 1
ATOM 1560 C CA . VAL A 1 196 ? 11.870 -10.517 -4.787 1.00 75.19 196 VAL A CA 1
ATOM 1561 C C . VAL A 1 196 ? 12.666 -9.523 -3.953 1.00 75.19 196 VAL A C 1
ATOM 1563 O O . VAL A 1 196 ? 13.558 -8.844 -4.475 1.00 75.19 196 VAL A O 1
ATOM 1566 N N . TYR A 1 197 ? 12.313 -9.401 -2.673 1.00 75.31 197 TYR A N 1
ATOM 1567 C CA . TYR A 1 197 ? 12.773 -8.304 -1.818 1.00 75.31 197 TYR A CA 1
ATOM 1568 C C . TYR A 1 197 ? 14.085 -8.616 -1.081 1.00 75.31 197 TYR A C 1
ATOM 1570 O O . TYR A 1 197 ? 14.838 -7.695 -0.754 1.00 75.31 197 TYR A O 1
ATOM 1578 N N . SER A 1 198 ? 14.370 -9.897 -0.850 1.00 78.06 198 SER A N 1
ATOM 1579 C CA . SER A 1 198 ? 15.576 -10.424 -0.209 1.00 78.06 198 SER A CA 1
ATOM 1580 C C . SER A 1 198 ? 15.769 -11.912 -0.530 1.00 78.06 198 SER A C 1
ATOM 1582 O O . SER A 1 198 ? 14.883 -12.555 -1.086 1.00 78.06 198 SER A O 1
ATOM 1584 N N . ASP A 1 199 ? 16.911 -12.482 -0.144 1.00 80.31 199 ASP A N 1
ATOM 1585 C CA . ASP A 1 199 ? 17.138 -13.935 -0.193 1.00 80.31 199 ASP A CA 1
ATOM 1586 C C . ASP A 1 199 ? 16.701 -14.644 1.123 1.00 80.31 199 ASP A C 1
ATOM 1588 O O . ASP A 1 199 ? 16.978 -15.830 1.310 1.00 80.31 199 ASP A O 1
ATOM 1592 N N . ASP A 1 200 ? 16.028 -13.943 2.054 1.00 81.44 200 ASP A N 1
ATOM 1593 C CA . ASP A 1 200 ? 15.526 -14.528 3.309 1.00 81.44 200 ASP A CA 1
ATOM 1594 C C . ASP A 1 200 ? 14.382 -15.526 3.019 1.00 81.44 200 ASP A C 1
ATOM 1596 O O . ASP A 1 200 ? 13.434 -15.184 2.307 1.00 81.44 200 ASP A O 1
ATOM 1600 N N . PRO A 1 201 ? 14.401 -16.760 3.558 1.00 81.81 201 PRO A N 1
ATOM 1601 C CA . PRO A 1 201 ? 13.329 -17.734 3.334 1.00 81.81 201 PRO A CA 1
ATOM 1602 C C . PRO A 1 201 ? 11.957 -17.311 3.889 1.00 81.81 201 PRO A C 1
ATOM 1604 O O . PRO A 1 201 ? 10.943 -17.885 3.489 1.00 81.81 201 PRO A O 1
ATOM 1607 N N . LYS A 1 202 ? 11.908 -16.347 4.816 1.00 86.00 202 LYS A N 1
ATOM 1608 C CA . LYS A 1 202 ? 10.668 -15.758 5.346 1.00 86.00 202 LYS A CA 1
ATOM 1609 C C . LYS A 1 202 ? 10.072 -14.703 4.420 1.00 86.00 202 LYS A C 1
ATOM 1611 O O . LYS A 1 202 ? 8.909 -14.341 4.573 1.00 86.00 202 LYS A O 1
ATOM 1616 N N . ASP A 1 203 ? 10.838 -14.225 3.444 1.00 82.94 203 ASP A N 1
ATOM 1617 C CA . ASP A 1 203 ? 10.329 -13.326 2.423 1.00 82.94 203 ASP A CA 1
ATOM 1618 C C . ASP A 1 203 ? 9.270 -14.044 1.576 1.00 82.94 203 ASP A C 1
ATOM 1620 O O . ASP A 1 203 ? 9.537 -15.038 0.895 1.00 82.94 203 ASP A O 1
ATOM 1624 N N . LEU A 1 204 ? 8.047 -13.517 1.614 1.00 79.81 204 LEU A N 1
ATOM 1625 C CA . LEU A 1 204 ? 6.891 -14.033 0.882 1.00 79.81 204 LEU A CA 1
ATOM 1626 C C . LEU A 1 204 ? 7.167 -14.231 -0.614 1.00 79.81 204 LEU A C 1
ATOM 1628 O O . LEU A 1 204 ? 6.612 -15.145 -1.225 1.00 79.81 204 LEU A O 1
ATOM 1632 N N . SER A 1 205 ? 8.023 -13.397 -1.201 1.00 81.25 205 SER A N 1
ATOM 1633 C CA . SER A 1 205 ? 8.366 -13.455 -2.623 1.00 81.25 205 SER A CA 1
ATOM 1634 C C . SER A 1 205 ? 9.229 -14.661 -3.017 1.00 81.25 205 SER A C 1
ATOM 1636 O O . SER A 1 205 ? 9.245 -15.043 -4.189 1.00 81.25 205 SER A O 1
ATOM 1638 N N . ASN A 1 206 ? 9.885 -15.310 -2.047 1.00 80.81 206 ASN A N 1
ATOM 1639 C CA . ASN A 1 206 ? 10.673 -16.529 -2.253 1.00 80.81 206 ASN A CA 1
ATOM 1640 C C . ASN A 1 206 ? 9.823 -17.811 -2.218 1.00 80.81 206 ASN A C 1
ATOM 1642 O O . ASN A 1 206 ? 10.317 -18.895 -2.541 1.00 80.81 206 ASN A O 1
ATOM 1646 N N . MET A 1 207 ? 8.551 -17.713 -1.823 1.00 87.25 207 MET A N 1
ATOM 1647 C CA . MET A 1 207 ? 7.668 -18.864 -1.645 1.00 87.25 207 MET A CA 1
ATOM 1648 C C . MET A 1 207 ? 7.000 -19.285 -2.958 1.00 87.25 207 MET A C 1
ATOM 1650 O O . MET A 1 207 ? 6.712 -18.472 -3.839 1.00 87.25 207 MET A O 1
ATOM 1654 N N . ASP A 1 208 ? 6.667 -20.572 -3.083 1.00 90.12 208 ASP A N 1
ATOM 1655 C CA . ASP A 1 208 ? 5.744 -20.999 -4.129 1.00 90.12 208 ASP A CA 1
ATOM 1656 C C . ASP A 1 208 ? 4.359 -20.374 -3.896 1.00 90.12 208 ASP A C 1
ATOM 1658 O O . ASP A 1 208 ? 3.968 -20.059 -2.771 1.00 90.12 208 ASP A O 1
ATOM 1662 N N . TYR A 1 209 ? 3.576 -20.218 -4.964 1.00 90.12 209 TYR A N 1
ATOM 1663 C CA . TYR A 1 209 ? 2.333 -19.453 -4.878 1.00 90.12 209 TYR A CA 1
ATOM 1664 C C . TYR A 1 209 ? 1.306 -20.040 -3.893 1.00 90.12 209 TYR A C 1
ATOM 1666 O O . TYR A 1 209 ? 0.531 -19.293 -3.295 1.00 90.12 209 TYR A O 1
ATOM 1674 N N . SER A 1 210 ? 1.288 -21.364 -3.702 1.00 92.12 210 SER A N 1
ATOM 1675 C CA . SER A 1 210 ? 0.345 -22.001 -2.777 1.00 92.12 210 SER A CA 1
ATOM 1676 C C . SER A 1 210 ? 0.716 -21.723 -1.318 1.00 92.12 210 SER A C 1
ATOM 1678 O O . SER A 1 210 ? -0.150 -21.365 -0.510 1.00 92.12 210 SER A O 1
ATOM 1680 N N . LYS A 1 211 ? 2.015 -21.788 -0.996 1.00 92.31 211 LYS A N 1
ATOM 1681 C CA . LYS A 1 211 ? 2.533 -21.410 0.317 1.00 92.31 211 LYS A CA 1
ATOM 1682 C C . LYS A 1 211 ? 2.392 -19.913 0.564 1.00 92.31 211 LYS A C 1
ATOM 1684 O O . LYS A 1 211 ? 1.887 -19.548 1.623 1.00 92.31 211 LYS A O 1
ATOM 1689 N N . PHE A 1 212 ? 2.734 -19.079 -0.421 1.00 92.81 212 PHE A N 1
ATOM 1690 C CA . PHE A 1 212 ? 2.515 -17.631 -0.393 1.00 92.81 212 PHE A CA 1
ATOM 1691 C C . PHE A 1 212 ? 1.068 -17.307 -0.016 1.00 92.81 212 PHE A C 1
ATOM 1693 O O . PHE A 1 212 ? 0.844 -16.587 0.948 1.00 92.81 212 PHE A O 1
ATOM 1700 N N . LYS A 1 213 ? 0.080 -17.892 -0.712 1.00 94.69 213 LYS A N 1
ATOM 1701 C CA . LYS A 1 213 ? -1.345 -17.654 -0.432 1.00 94.69 213 LYS A CA 1
ATOM 1702 C C . LYS A 1 213 ? -1.711 -18.008 1.011 1.00 94.69 213 LYS A C 1
ATOM 1704 O O . LYS A 1 213 ? -2.425 -17.249 1.655 1.00 94.69 213 LYS A O 1
ATOM 1709 N N . SER A 1 214 ? -1.205 -19.134 1.511 1.00 95.81 214 SER A N 1
ATOM 1710 C CA . SER A 1 214 ? -1.487 -19.603 2.872 1.00 95.81 214 SER A CA 1
ATOM 1711 C C . SER A 1 214 ? -0.898 -18.666 3.934 1.00 95.81 214 SER A C 1
ATOM 1713 O O . SER A 1 214 ? -1.583 -18.302 4.884 1.00 95.81 214 SER A O 1
ATOM 1715 N N . VAL A 1 215 ? 0.357 -18.239 3.758 1.00 95.81 215 VAL A N 1
ATOM 1716 C CA . VAL A 1 215 ? 1.027 -17.296 4.671 1.00 95.81 215 VAL A CA 1
ATOM 1717 C C . VAL A 1 215 ? 0.376 -15.914 4.600 1.00 95.81 215 VAL A C 1
ATOM 1719 O O . VAL A 1 215 ? 0.091 -15.307 5.625 1.00 95.81 215 VAL A O 1
ATOM 1722 N N . TYR A 1 216 ? 0.079 -15.440 3.393 1.00 96.56 216 TYR A N 1
ATOM 1723 C CA . TYR A 1 216 ? -0.593 -14.168 3.151 1.00 96.56 216 TYR A CA 1
ATOM 1724 C C . TYR A 1 216 ? -1.973 -14.103 3.821 1.00 96.56 216 TYR A C 1
ATOM 1726 O O . TYR A 1 216 ? -2.296 -13.112 4.476 1.00 96.56 216 TYR A O 1
ATOM 1734 N N . GLN A 1 217 ? -2.761 -15.178 3.715 1.00 97.81 217 GLN A N 1
ATOM 1735 C CA . GLN A 1 217 ? -4.050 -15.301 4.393 1.00 97.81 217 GLN A CA 1
ATOM 1736 C C . GLN A 1 217 ? -3.904 -15.272 5.918 1.00 97.81 217 GLN A C 1
ATOM 1738 O O . GLN A 1 217 ? -4.675 -14.586 6.585 1.00 97.81 217 GLN A O 1
ATOM 1743 N N . GLU A 1 218 ? -2.905 -15.963 6.470 1.00 98.25 218 GLU A N 1
ATOM 1744 C CA . GLU A 1 218 ? -2.655 -15.968 7.915 1.00 98.25 218 GLU A CA 1
ATOM 1745 C C . GLU A 1 218 ? -2.250 -14.582 8.439 1.00 98.25 218 GLU A C 1
ATOM 1747 O O . GLU A 1 218 ? -2.742 -14.146 9.480 1.00 98.25 218 GLU A O 1
ATOM 1752 N N . ILE A 1 219 ? -1.419 -13.844 7.695 1.00 98.44 219 ILE A N 1
ATOM 1753 C CA . ILE A 1 219 ? -1.041 -12.468 8.052 1.00 98.44 219 ILE A CA 1
ATOM 1754 C C . ILE A 1 219 ? -2.262 -11.540 8.026 1.00 98.44 219 ILE A C 1
ATOM 1756 O O . ILE A 1 219 ? -2.441 -10.739 8.946 1.00 98.44 219 ILE A O 1
ATOM 1760 N N . ILE A 1 220 ? -3.129 -11.649 7.010 1.00 98.69 220 ILE A N 1
ATOM 1761 C CA . ILE A 1 220 ? -4.388 -10.886 6.961 1.00 98.69 220 ILE A CA 1
ATOM 1762 C C . ILE A 1 220 ? -5.266 -11.236 8.161 1.00 98.69 220 ILE A C 1
ATOM 1764 O O . ILE A 1 220 ? -5.726 -10.330 8.851 1.00 98.69 220 ILE A O 1
ATOM 1768 N N . ARG A 1 221 ? -5.449 -12.527 8.462 1.00 98.62 221 ARG A N 1
ATOM 1769 C CA . ARG A 1 221 ? -6.237 -12.995 9.609 1.00 98.62 221 ARG A CA 1
ATOM 1770 C C . ARG A 1 221 ? -5.739 -12.372 10.919 1.00 98.62 221 ARG A C 1
ATOM 1772 O O . ARG A 1 221 ? -6.528 -11.735 11.611 1.00 98.62 221 ARG A O 1
ATOM 1779 N N . LYS A 1 222 ? -4.433 -12.457 11.203 1.00 98.50 222 LYS A N 1
ATOM 1780 C CA . LYS A 1 222 ? -3.799 -11.831 12.381 1.00 98.50 222 LYS A CA 1
ATOM 1781 C C . LYS A 1 222 ? -3.958 -10.308 12.404 1.00 98.50 222 LYS A C 1
ATOM 1783 O O . LYS A 1 222 ? -4.246 -9.735 13.451 1.00 98.50 222 LYS A O 1
ATOM 1788 N N . SER A 1 223 ? -3.828 -9.647 11.251 1.00 98.62 223 SER A N 1
ATOM 1789 C CA . SER A 1 223 ? -4.049 -8.197 11.144 1.00 98.62 223 SER A CA 1
ATOM 1790 C C . SER A 1 223 ? -5.482 -7.838 11.549 1.00 98.62 223 SER A C 1
ATOM 1792 O O . SER A 1 223 ? -5.694 -6.946 12.367 1.00 98.62 223 SER A O 1
ATOM 1794 N N . VAL A 1 224 ? -6.471 -8.566 11.018 1.00 98.69 224 VAL A N 1
ATOM 1795 C CA . VAL A 1 224 ? -7.901 -8.351 11.293 1.00 98.69 224 VAL A CA 1
ATOM 1796 C C . VAL A 1 224 ? -8.265 -8.667 12.744 1.00 98.69 224 VAL A C 1
ATOM 1798 O O . VAL A 1 224 ? -9.141 -8.006 13.306 1.00 98.69 224 VAL A O 1
ATOM 1801 N N . GLU A 1 225 ? -7.595 -9.622 13.390 1.00 98.19 225 GLU A N 1
ATOM 1802 C CA . GLU A 1 225 ? -7.757 -9.876 14.829 1.00 98.19 225 GLU A CA 1
ATOM 1803 C C . GLU A 1 225 ? -7.362 -8.666 15.679 1.00 98.19 225 GLU A C 1
ATOM 1805 O O . GLU A 1 225 ? -8.043 -8.381 16.661 1.00 98.19 225 GLU A O 1
ATOM 1810 N N . LYS A 1 226 ? -6.331 -7.916 15.269 1.00 98.44 226 LYS A N 1
ATOM 1811 C CA . LYS A 1 226 ? -5.908 -6.678 15.942 1.00 98.44 226 LYS A CA 1
ATOM 1812 C C . LYS A 1 226 ? -6.707 -5.437 15.525 1.00 98.44 226 LYS A C 1
ATOM 1814 O O . LYS A 1 226 ? -6.527 -4.377 16.116 1.00 98.44 226 LYS A O 1
ATOM 1819 N N . LEU A 1 227 ? -7.575 -5.523 14.517 1.00 98.69 227 LEU A N 1
ATOM 1820 C CA . LEU A 1 227 ? -8.447 -4.417 14.114 1.00 98.69 227 LEU A CA 1
ATOM 1821 C C . LEU A 1 227 ? -9.653 -4.331 15.054 1.00 98.69 227 LEU A C 1
ATOM 1823 O O . LEU A 1 227 ? -10.350 -5.329 15.252 1.00 98.69 227 LEU A O 1
ATOM 1827 N N . LYS A 1 228 ? -9.965 -3.145 15.582 1.00 98.38 228 LYS A N 1
ATOM 1828 C CA . LYS A 1 228 ? -11.189 -2.941 16.374 1.00 98.38 228 LYS A CA 1
ATOM 1829 C C . LYS A 1 228 ? -12.435 -3.263 15.543 1.00 98.38 228 LYS A C 1
ATOM 1831 O O . LYS A 1 228 ? -12.431 -3.198 14.313 1.00 98.38 228 LYS A O 1
ATOM 1836 N N . ASN A 1 229 ? -13.536 -3.596 16.212 1.00 97.75 229 ASN A N 1
ATOM 1837 C CA . ASN A 1 229 ? -14.827 -3.699 15.531 1.00 97.75 229 ASN A CA 1
ATOM 1838 C C . ASN A 1 229 ? -15.243 -2.345 14.941 1.00 97.75 229 ASN A C 1
ATOM 1840 O O . ASN A 1 229 ? -14.860 -1.289 15.439 1.00 97.75 229 ASN A O 1
ATOM 1844 N N . ASN A 1 230 ? -16.068 -2.391 13.899 1.00 97.81 230 ASN A N 1
ATOM 1845 C CA . ASN A 1 230 ? -16.599 -1.229 13.192 1.00 97.81 230 ASN A CA 1
ATOM 1846 C C . ASN A 1 230 ? -15.497 -0.351 12.574 1.00 97.81 230 ASN A C 1
ATOM 1848 O O . ASN A 1 230 ? -15.550 0.879 12.643 1.00 97.81 230 ASN A O 1
ATOM 1852 N N . ARG A 1 231 ? -14.480 -0.987 11.984 1.00 98.38 231 ARG A N 1
ATOM 1853 C CA . ARG A 1 231 ? -13.330 -0.330 11.345 1.00 98.38 231 ARG A CA 1
ATOM 1854 C C . ARG A 1 231 ? -13.091 -0.833 9.930 1.00 98.38 231 ARG A C 1
ATOM 1856 O O . ARG A 1 231 ? -13.524 -1.928 9.554 1.00 98.38 231 ARG A O 1
ATOM 1863 N N . PHE A 1 232 ? -12.378 -0.016 9.161 1.00 98.69 232 PHE A N 1
ATOM 1864 C CA . PHE A 1 232 ? -11.996 -0.330 7.794 1.00 98.69 232 PHE A CA 1
ATOM 1865 C C . PHE A 1 232 ? -10.619 -0.998 7.710 1.00 98.69 232 PHE A C 1
ATOM 1867 O O . PHE A 1 232 ? -9.753 -0.828 8.568 1.00 98.69 232 PHE A O 1
ATOM 1874 N N . ALA A 1 233 ? -10.410 -1.719 6.616 1.00 98.81 233 ALA A N 1
ATOM 1875 C CA . ALA A 1 233 ? -9.099 -2.087 6.102 1.00 98.81 233 ALA A CA 1
ATOM 1876 C C . ALA A 1 233 ? -9.037 -1.721 4.617 1.00 98.81 233 ALA A C 1
ATOM 1878 O O . ALA A 1 233 ? -10.049 -1.806 3.924 1.00 98.81 233 ALA A O 1
ATOM 1879 N N . CYS A 1 234 ? -7.873 -1.330 4.109 1.00 98.62 234 CYS A N 1
ATOM 1880 C CA . CYS A 1 234 ? -7.687 -0.980 2.706 1.00 98.62 234 CYS A CA 1
ATOM 1881 C C . CYS A 1 234 ? -6.413 -1.618 2.146 1.00 98.62 234 CYS A C 1
ATOM 1883 O O . CYS A 1 234 ? -5.321 -1.432 2.682 1.00 98.62 234 CYS A O 1
ATOM 1885 N N . PHE A 1 235 ? -6.547 -2.388 1.068 1.00 98.38 235 PHE A N 1
ATOM 1886 C CA . PHE A 1 235 ? -5.431 -3.040 0.386 1.00 98.38 235 PHE A CA 1
ATOM 1887 C C . PHE A 1 235 ? -5.363 -2.594 -1.074 1.00 98.38 235 PHE A C 1
ATOM 1889 O O . PHE A 1 235 ? -6.343 -2.696 -1.812 1.00 98.38 235 PHE A O 1
ATOM 1896 N N . VAL A 1 236 ? -4.187 -2.132 -1.504 1.00 96.44 236 VAL A N 1
ATOM 1897 C CA . VAL A 1 236 ? -3.933 -1.727 -2.893 1.00 96.44 236 VAL A CA 1
ATOM 1898 C C . VAL A 1 236 ? -3.201 -2.850 -3.615 1.00 96.44 236 VAL A C 1
ATOM 1900 O O . VAL A 1 236 ? -2.046 -3.139 -3.311 1.00 96.44 236 VAL A O 1
ATOM 1903 N N . VAL A 1 237 ? -3.870 -3.496 -4.570 1.00 94.56 237 VAL A N 1
ATOM 1904 C CA . VAL A 1 237 ? -3.367 -4.693 -5.258 1.00 94.56 237 VAL A CA 1
ATOM 1905 C C . VAL A 1 237 ? -3.618 -4.648 -6.764 1.00 94.56 237 VAL A C 1
ATOM 1907 O O . VAL A 1 237 ? -4.697 -4.315 -7.238 1.00 94.56 237 VAL A O 1
ATOM 1910 N N . GLY A 1 238 ? -2.622 -5.019 -7.562 1.00 90.69 238 GLY A N 1
ATOM 1911 C CA . GLY A 1 238 ? -2.785 -5.431 -8.954 1.00 90.69 238 GLY A CA 1
ATOM 1912 C C . GLY A 1 238 ? -2.640 -6.945 -9.129 1.00 90.69 238 GLY A C 1
ATOM 1913 O O . GLY A 1 238 ? -1.836 -7.580 -8.457 1.00 90.69 238 GLY A O 1
ATOM 1914 N N . ASP A 1 239 ? -3.389 -7.529 -10.065 1.00 90.44 239 ASP A N 1
ATOM 1915 C CA . ASP A 1 239 ? -3.200 -8.937 -10.421 1.00 90.44 239 ASP A CA 1
ATOM 1916 C C . ASP A 1 239 ? -1.853 -9.188 -11.119 1.00 90.44 239 ASP A C 1
ATOM 1918 O O . ASP A 1 239 ? -1.358 -8.356 -11.890 1.00 90.44 239 ASP A O 1
ATOM 1922 N N . VAL A 1 240 ? -1.303 -10.375 -10.885 1.00 86.31 240 VAL A N 1
ATOM 1923 C CA . VAL A 1 240 ? 0.003 -10.824 -11.369 1.00 86.31 240 VAL A CA 1
ATOM 1924 C C . VAL A 1 240 ? -0.158 -12.051 -12.250 1.00 86.31 240 VAL A C 1
ATOM 1926 O O . VAL A 1 240 ? -1.036 -12.886 -12.033 1.00 86.31 240 VAL A O 1
ATOM 1929 N N . ARG A 1 241 ? 0.680 -12.161 -13.280 1.00 87.44 241 ARG A N 1
ATOM 1930 C CA . ARG A 1 241 ? 0.687 -13.330 -14.162 1.00 87.44 241 ARG A CA 1
ATOM 1931 C C . ARG A 1 241 ? 1.710 -14.343 -13.672 1.00 87.44 241 ARG A C 1
ATOM 1933 O O . ARG A 1 241 ? 2.786 -13.959 -13.232 1.00 87.44 241 ARG A O 1
ATOM 1940 N N . ASP A 1 242 ? 1.379 -15.621 -13.777 1.00 86.94 242 ASP A 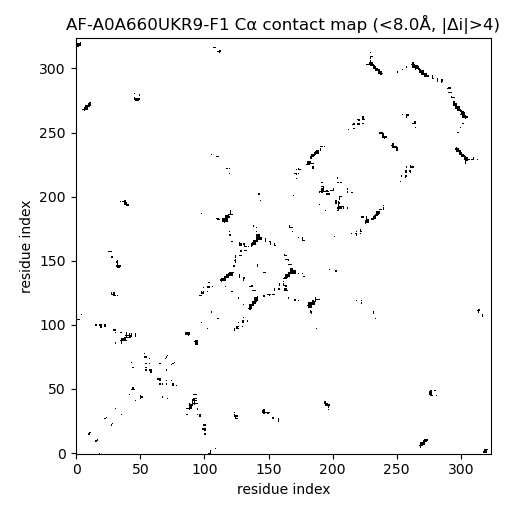N 1
ATOM 1941 C CA . ASP A 1 242 ? 2.322 -16.703 -13.530 1.00 86.94 242 ASP A 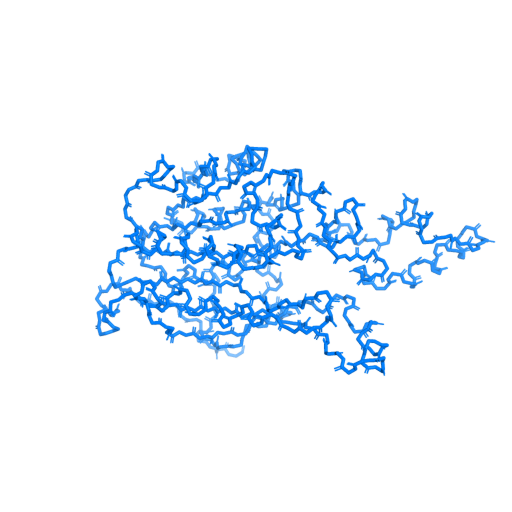CA 1
ATOM 1942 C C . ASP A 1 242 ? 3.336 -16.858 -14.682 1.00 86.94 242 ASP A C 1
ATOM 1944 O O . ASP A 1 242 ? 3.295 -16.153 -15.697 1.00 86.94 242 ASP A O 1
ATOM 1948 N N . LYS A 1 243 ? 4.237 -17.835 -14.541 1.00 85.44 243 LYS A N 1
ATOM 1949 C CA . LYS A 1 243 ? 5.277 -18.148 -15.535 1.00 85.44 243 LYS A CA 1
ATOM 1950 C C . LYS A 1 243 ? 4.715 -18.641 -16.878 1.00 85.44 243 LYS A C 1
ATOM 1952 O O . LYS A 1 243 ? 5.414 -18.556 -17.884 1.00 85.44 243 LYS A O 1
ATOM 1957 N N . THR A 1 244 ? 3.464 -19.108 -16.926 1.00 87.25 244 THR A N 1
ATOM 1958 C CA . THR A 1 244 ? 2.762 -19.460 -18.177 1.00 87.25 244 THR A CA 1
ATOM 1959 C C . THR A 1 244 ? 2.128 -18.232 -18.845 1.00 87.25 244 THR A C 1
ATOM 1961 O O . THR A 1 244 ? 1.801 -18.239 -20.032 1.00 87.25 244 THR A O 1
ATOM 1964 N N . GLY A 1 245 ? 2.020 -17.122 -18.110 1.00 86.06 245 GLY A N 1
ATOM 1965 C CA . GLY A 1 245 ? 1.470 -15.859 -18.575 1.00 86.06 245 GLY A CA 1
ATOM 1966 C C . GLY A 1 245 ? -0.019 -15.675 -18.286 1.00 86.06 245 GLY A C 1
ATOM 1967 O O . GLY A 1 245 ? -0.608 -14.733 -18.832 1.00 86.06 245 GLY A O 1
ATOM 1968 N N . VAL A 1 246 ? -0.618 -16.522 -17.448 1.00 91.31 246 VAL A N 1
ATOM 1969 C CA . VAL A 1 246 ? -2.025 -16.453 -17.021 1.00 91.31 246 VAL A CA 1
ATOM 1970 C C . VAL A 1 246 ? -2.119 -15.714 -15.686 1.00 91.31 246 VAL A C 1
ATOM 1972 O O . VAL A 1 246 ? -1.205 -15.797 -14.874 1.00 91.31 246 VAL A O 1
ATOM 1975 N N . TYR A 1 247 ? -3.183 -14.935 -15.467 1.00 92.88 247 TYR A N 1
ATOM 1976 C CA . TYR A 1 247 ? -3.381 -14.249 -14.186 1.00 92.88 247 TYR A CA 1
ATOM 1977 C C . TYR A 1 247 ? -3.590 -15.244 -13.045 1.00 92.88 247 TYR A C 1
ATOM 1979 O O . TYR A 1 247 ? -4.290 -16.241 -13.206 1.00 92.88 247 TYR A O 1
ATOM 1987 N N . ARG A 1 248 ? -3.009 -14.941 -11.882 1.00 92.81 248 ARG A N 1
ATOM 1988 C CA . ARG A 1 248 ? -3.120 -15.769 -10.678 1.00 92.81 248 ARG A CA 1
ATOM 1989 C C . ARG A 1 248 ? -4.426 -15.552 -9.909 1.00 92.81 248 ARG A C 1
ATOM 1991 O O . ARG A 1 248 ? -4.656 -16.274 -8.942 1.00 92.81 248 ARG A O 1
ATOM 1998 N N . ASN A 1 249 ? -5.254 -14.584 -10.315 1.00 95.19 249 ASN A N 1
ATOM 1999 C CA . ASN A 1 249 ? -6.427 -14.121 -9.571 1.00 95.19 249 ASN A CA 1
ATOM 2000 C C . ASN A 1 249 ? -6.041 -13.548 -8.195 1.00 95.19 249 ASN A C 1
ATOM 2002 O O . ASN A 1 249 ? -6.715 -13.783 -7.192 1.00 95.19 249 ASN A O 1
ATOM 2006 N N . PHE A 1 250 ? -4.920 -12.821 -8.126 1.00 95.38 250 PHE A N 1
ATOM 2007 C CA . PHE A 1 250 ? -4.398 -12.329 -6.849 1.00 95.38 250 PHE A CA 1
ATOM 2008 C C . PHE A 1 250 ? -5.377 -11.373 -6.158 1.00 95.38 250 PHE A C 1
ATOM 2010 O O . PHE A 1 250 ? -5.588 -11.499 -4.958 1.00 95.38 250 PHE A O 1
ATOM 2017 N N . VAL A 1 251 ? -6.066 -10.516 -6.921 1.00 96.75 251 VAL A N 1
ATOM 2018 C CA . VAL A 1 251 ? -7.124 -9.629 -6.402 1.00 96.75 251 VAL A CA 1
ATOM 2019 C C . VAL A 1 251 ? -8.236 -10.441 -5.727 1.00 96.75 251 VAL A C 1
ATOM 2021 O O . VAL A 1 251 ? -8.593 -10.166 -4.584 1.00 96.75 251 VAL A O 1
ATOM 2024 N N . GLY A 1 252 ? -8.739 -11.489 -6.390 1.00 97.88 252 GLY A N 1
ATOM 2025 C CA . GLY A 1 252 ? -9.762 -12.368 -5.820 1.00 97.88 252 GLY A CA 1
ATOM 2026 C C . GLY A 1 252 ? -9.277 -13.125 -4.581 1.00 97.88 252 GLY A C 1
ATOM 2027 O O . GLY A 1 252 ? -10.029 -13.283 -3.623 1.00 97.88 252 GLY A O 1
ATOM 2028 N N . HIS A 1 253 ? -8.011 -13.547 -4.553 1.00 97.69 253 HIS A N 1
ATOM 2029 C CA . HIS A 1 253 ? -7.418 -14.179 -3.373 1.00 97.69 253 HIS A CA 1
ATOM 2030 C C . HIS A 1 253 ? -7.270 -13.216 -2.189 1.00 97.69 253 HIS A C 1
ATOM 2032 O O . HIS A 1 253 ? -7.518 -13.633 -1.060 1.00 97.69 253 HIS A O 1
ATOM 2038 N N . THR A 1 254 ? -6.928 -11.946 -2.424 1.00 98.19 254 THR A N 1
ATOM 2039 C CA . THR A 1 254 ? -6.932 -10.913 -1.379 1.00 98.19 254 THR A CA 1
ATOM 2040 C C . THR A 1 254 ? -8.336 -10.700 -0.823 1.00 98.19 254 THR A C 1
ATOM 2042 O O . THR A 1 254 ? -8.506 -10.711 0.392 1.00 98.19 254 THR A O 1
ATOM 2045 N N . ILE A 1 255 ? -9.351 -10.578 -1.688 1.00 98.75 255 ILE A N 1
ATOM 2046 C CA . ILE A 1 255 ? -10.751 -10.442 -1.254 1.00 98.75 255 ILE A CA 1
ATOM 2047 C C . ILE A 1 255 ? -11.161 -11.634 -0.383 1.00 98.75 255 ILE A C 1
ATOM 2049 O O . ILE A 1 255 ? -11.681 -11.440 0.714 1.00 98.75 255 ILE A O 1
ATOM 2053 N N . GLN A 1 256 ? -10.880 -12.858 -0.839 1.00 98.69 256 GLN A N 1
ATOM 2054 C CA . GLN A 1 256 ? -11.230 -14.064 -0.092 1.00 98.69 256 GLN A CA 1
ATOM 2055 C C . GLN A 1 256 ? -10.525 -14.128 1.268 1.00 98.69 256 GLN A C 1
ATOM 2057 O O . GLN A 1 256 ? -11.162 -14.480 2.251 1.00 98.69 256 GLN A O 1
ATOM 2062 N N . ALA A 1 257 ? -9.250 -13.736 1.355 1.00 98.69 257 ALA A N 1
ATOM 2063 C CA . ALA A 1 257 ? -8.516 -13.735 2.620 1.00 98.69 257 ALA A CA 1
ATOM 2064 C C . ALA A 1 257 ? -9.149 -12.808 3.675 1.00 98.69 257 ALA A C 1
ATOM 2066 O O . ALA A 1 257 ? -9.220 -13.175 4.845 1.00 98.69 257 ALA A O 1
ATOM 2067 N N . PHE A 1 258 ? -9.653 -11.638 3.271 1.00 98.81 258 PHE A N 1
ATOM 2068 C CA . PHE A 1 258 ? -10.378 -10.739 4.175 1.00 98.81 258 PHE A CA 1
ATOM 2069 C C . PHE A 1 258 ? -11.764 -11.269 4.560 1.00 98.81 258 PHE A C 1
ATOM 2071 O O . PHE A 1 258 ? -12.160 -11.139 5.718 1.00 98.81 258 PHE A O 1
ATOM 2078 N N . ILE A 1 259 ? -12.483 -11.890 3.618 1.00 98.75 259 ILE A N 1
ATOM 2079 C CA . ILE A 1 259 ? -13.776 -12.536 3.894 1.00 98.75 259 ILE A CA 1
ATOM 2080 C C . ILE A 1 259 ? -13.606 -13.674 4.901 1.00 98.75 259 ILE A C 1
ATOM 2082 O O . ILE A 1 259 ? -14.330 -13.732 5.893 1.00 98.75 259 ILE A O 1
ATOM 2086 N N . ASP A 1 260 ? -12.606 -14.531 4.694 1.00 98.69 260 ASP A N 1
ATOM 2087 C CA . ASP A 1 260 ? -12.283 -15.639 5.595 1.00 98.69 260 ASP A CA 1
ATOM 2088 C C . ASP A 1 260 ? -11.849 -15.141 6.986 1.00 98.69 260 ASP A C 1
ATOM 2090 O O . ASP A 1 260 ? -12.068 -15.824 7.984 1.00 98.69 260 ASP A O 1
ATOM 2094 N N . ALA A 1 261 ? -11.276 -13.935 7.070 1.00 98.62 261 ALA A N 1
ATOM 2095 C CA . ALA A 1 261 ? -10.943 -13.261 8.326 1.00 98.62 261 ALA A CA 1
ATOM 2096 C C . ALA A 1 261 ? -12.144 -12.552 8.994 1.00 98.62 261 ALA A C 1
ATOM 2098 O O . ALA A 1 261 ? -11.983 -11.927 10.042 1.00 98.62 261 ALA A O 1
ATOM 2099 N N . GLY A 1 262 ? -13.348 -12.640 8.417 1.00 98.25 262 GLY A N 1
ATOM 2100 C CA . GLY A 1 262 ? -14.579 -12.086 8.987 1.00 98.25 262 GLY A CA 1
ATOM 2101 C C . GLY A 1 262 ? -14.885 -10.637 8.599 1.00 98.25 262 GLY A C 1
ATOM 2102 O O . GLY A 1 262 ? -15.717 -9.999 9.244 1.00 98.25 262 GLY A O 1
ATOM 2103 N N . MET A 1 263 ? -14.238 -10.096 7.563 1.00 98.56 263 MET A N 1
ATOM 2104 C CA . MET A 1 263 ? -14.576 -8.783 7.003 1.00 98.56 263 MET A CA 1
ATOM 2105 C C . MET A 1 263 ? -15.481 -8.908 5.773 1.00 98.56 263 MET A C 1
ATOM 2107 O O . MET A 1 263 ? -15.542 -9.941 5.117 1.00 98.56 263 MET A O 1
ATOM 2111 N N . SER A 1 264 ? -16.174 -7.829 5.419 1.00 98.44 264 SER A N 1
ATOM 2112 C CA . SER A 1 264 ? -16.912 -7.725 4.153 1.00 98.44 264 SER A CA 1
ATOM 2113 C C . SER A 1 264 ? -16.181 -6.798 3.193 1.00 98.44 264 SER A C 1
ATOM 2115 O O . SER A 1 264 ? -15.712 -5.744 3.618 1.00 98.44 264 SER A O 1
ATOM 2117 N N . LEU A 1 265 ? -16.113 -7.146 1.903 1.00 98.62 265 LEU A N 1
ATOM 2118 C CA . LEU A 1 265 ? -15.720 -6.182 0.872 1.00 98.62 265 LEU A CA 1
ATOM 2119 C C . LEU A 1 265 ? -16.778 -5.074 0.837 1.00 98.62 265 LEU A C 1
ATOM 2121 O O . LEU A 1 265 ? -17.939 -5.337 0.535 1.00 98.62 265 LEU A O 1
ATOM 2125 N N . TYR A 1 266 ? -16.376 -3.861 1.200 1.00 98.44 266 TYR A N 1
ATOM 2126 C CA . TYR A 1 266 ? -17.275 -2.728 1.387 1.00 98.44 266 TYR A CA 1
ATOM 2127 C C . TYR A 1 266 ? -17.247 -1.782 0.186 1.00 98.44 266 TYR A C 1
ATOM 2129 O O . TYR A 1 266 ? -18.301 -1.443 -0.338 1.00 98.44 266 TYR A O 1
ATOM 2137 N N . ASN A 1 267 ? -16.051 -1.418 -0.292 1.00 98.06 267 ASN A N 1
ATOM 2138 C CA . ASN A 1 267 ? -15.876 -0.651 -1.525 1.00 98.06 267 ASN A CA 1
ATOM 2139 C C . ASN A 1 267 ? -14.756 -1.242 -2.388 1.00 98.06 267 ASN A C 1
ATOM 2141 O O . ASN A 1 267 ? -13.808 -1.849 -1.888 1.00 98.06 267 ASN A O 1
ATOM 2145 N N . GLU A 1 268 ? -14.826 -0.966 -3.686 1.00 97.56 268 GLU A N 1
ATOM 2146 C CA . GLU A 1 268 ? -13.718 -1.125 -4.623 1.00 97.56 268 GLU A CA 1
ATOM 2147 C C . GLU A 1 268 ? -13.539 0.177 -5.410 1.00 97.56 268 GLU A C 1
ATOM 2149 O O . GLU A 1 268 ? -14.513 0.797 -5.844 1.00 97.56 268 GLU A O 1
ATOM 2154 N N . ALA A 1 269 ? -12.284 0.570 -5.619 1.00 98.06 269 ALA A N 1
ATOM 2155 C CA . ALA A 1 269 ? -11.917 1.614 -6.562 1.00 98.06 269 ALA A CA 1
ATOM 2156 C C . ALA A 1 269 ? -10.778 1.161 -7.487 1.00 98.06 269 ALA A C 1
ATOM 2158 O O . ALA A 1 269 ? -9.997 0.262 -7.171 1.00 98.06 269 ALA A O 1
ATOM 2159 N N . VAL A 1 270 ? -10.665 1.814 -8.639 1.00 97.00 270 VAL A N 1
ATOM 2160 C CA . VAL A 1 270 ? -9.598 1.612 -9.617 1.00 97.00 270 VAL A CA 1
ATOM 2161 C C . VAL A 1 270 ? -8.670 2.817 -9.581 1.00 97.00 270 VAL A C 1
ATOM 2163 O O . VAL A 1 270 ? -9.065 3.928 -9.929 1.00 97.00 270 VAL A O 1
ATOM 2166 N N . LEU A 1 271 ? -7.416 2.583 -9.204 1.00 94.69 271 LEU A N 1
ATOM 2167 C CA . LEU A 1 271 ? -6.348 3.569 -9.305 1.00 94.69 271 LEU A CA 1
ATOM 2168 C C . LEU A 1 271 ? -5.713 3.475 -10.688 1.00 94.69 271 LEU A C 1
ATOM 2170 O O . LEU A 1 271 ? -4.998 2.513 -10.974 1.00 94.69 271 LEU A O 1
ATOM 2174 N N . ILE A 1 272 ? -5.946 4.468 -11.539 1.00 91.06 272 ILE A N 1
ATOM 2175 C CA . ILE A 1 272 ? -5.262 4.586 -12.826 1.00 91.06 272 ILE A CA 1
ATOM 2176 C C . ILE A 1 272 ? -3.860 5.125 -12.567 1.00 91.06 272 ILE A C 1
ATOM 2178 O O . ILE A 1 272 ? -3.695 6.215 -12.021 1.00 91.06 272 ILE A O 1
ATOM 2182 N N . THR A 1 273 ? -2.845 4.369 -12.975 1.00 82.06 273 THR A N 1
ATOM 2183 C CA . THR A 1 273 ? -1.443 4.721 -12.742 1.00 82.06 273 THR A CA 1
ATOM 2184 C C . THR A 1 273 ? -0.801 5.327 -13.995 1.00 82.06 273 THR A C 1
ATOM 2186 O O . THR A 1 273 ? -1.293 5.138 -15.117 1.00 82.06 273 THR A O 1
ATOM 2189 N N . PRO A 1 274 ? 0.306 6.081 -13.852 1.00 75.06 274 PRO A N 1
ATOM 2190 C CA . PRO A 1 274 ? 1.077 6.542 -14.999 1.00 75.06 274 PRO A CA 1
ATOM 2191 C C . PRO A 1 274 ? 1.460 5.380 -15.924 1.00 75.06 274 PRO A C 1
ATOM 2193 O O . PRO A 1 274 ? 2.004 4.368 -15.492 1.00 75.06 274 PRO A O 1
ATOM 2196 N N . LEU A 1 275 ? 1.205 5.544 -17.224 1.00 69.56 275 LEU A N 1
ATOM 2197 C CA . LEU A 1 275 ? 1.381 4.475 -18.215 1.00 69.56 275 LEU A CA 1
ATOM 2198 C C . LEU A 1 275 ? 2.848 4.086 -18.452 1.00 69.56 275 LEU A C 1
ATOM 2200 O O . LEU A 1 275 ? 3.114 3.008 -18.982 1.00 69.56 275 LEU A O 1
ATOM 2204 N N . GLY A 1 276 ? 3.800 4.954 -18.095 1.00 69.88 276 GLY A N 1
ATOM 2205 C CA . GLY A 1 276 ? 5.231 4.717 -18.284 1.00 69.88 276 GLY A CA 1
ATOM 2206 C C . GLY A 1 276 ? 5.560 4.206 -19.692 1.00 69.88 276 GLY A C 1
ATOM 2207 O O . GLY A 1 276 ? 5.164 4.789 -20.701 1.00 69.88 276 GLY A O 1
ATOM 2208 N N . SER A 1 277 ? 6.264 3.079 -19.763 1.00 64.69 277 SER A N 1
ATOM 2209 C CA . SER A 1 277 ? 6.636 2.392 -21.006 1.00 64.69 277 SER A CA 1
ATOM 2210 C C . SER A 1 277 ? 5.554 1.457 -21.572 1.00 64.69 277 SER A C 1
ATOM 2212 O O . SER A 1 277 ? 5.751 0.881 -22.646 1.00 64.69 277 SER A O 1
ATOM 2214 N N . VAL A 1 278 ? 4.427 1.246 -20.876 1.00 71.75 278 VAL A N 1
ATOM 2215 C CA . VAL A 1 278 ? 3.392 0.270 -21.268 1.00 71.75 278 VAL A CA 1
ATOM 2216 C C . VAL A 1 278 ? 2.919 0.475 -22.717 1.00 71.75 278 VAL A C 1
ATOM 2218 O O . VAL A 1 278 ? 2.939 -0.509 -23.465 1.00 71.75 278 VAL A O 1
ATOM 2221 N N . PRO A 1 279 ? 2.603 1.703 -23.189 1.00 75.44 279 PRO A N 1
ATOM 2222 C CA . PRO A 1 279 ? 2.153 1.928 -24.565 1.00 75.44 279 PRO A CA 1
ATOM 2223 C C . PRO A 1 279 ? 3.176 1.496 -25.625 1.00 75.44 279 PRO A C 1
ATOM 2225 O O . PRO A 1 279 ? 2.801 1.037 -26.700 1.00 75.44 279 PRO A O 1
ATOM 2228 N N . MET A 1 280 ? 4.475 1.570 -25.312 1.00 69.69 280 MET A N 1
ATOM 2229 C CA . MET A 1 280 ? 5.550 1.186 -26.237 1.00 69.69 280 MET A CA 1
ATOM 2230 C C . MET A 1 280 ? 5.675 -0.336 -26.414 1.00 69.69 280 MET A C 1
ATOM 2232 O O . MET A 1 280 ? 6.232 -0.810 -27.407 1.00 69.69 280 MET A O 1
ATOM 2236 N N . ARG A 1 281 ? 5.204 -1.121 -25.436 1.00 72.31 281 ARG A N 1
ATOM 2237 C CA . ARG A 1 281 ? 5.397 -2.584 -25.386 1.00 72.31 281 ARG A CA 1
ATOM 2238 C C . ARG A 1 281 ? 4.119 -3.359 -25.659 1.00 72.31 281 ARG A C 1
ATOM 2240 O O . ARG A 1 281 ? 4.185 -4.447 -26.235 1.00 72.31 281 ARG A O 1
ATOM 2247 N N . VAL A 1 282 ? 2.974 -2.794 -25.276 1.00 83.44 282 VAL A N 1
ATOM 2248 C CA . VAL A 1 282 ? 1.682 -3.485 -25.300 1.00 83.44 282 VAL A CA 1
ATOM 2249 C C . VAL A 1 282 ? 1.301 -3.952 -26.701 1.00 83.44 282 VAL A C 1
ATOM 2251 O O . VAL A 1 282 ? 0.813 -5.064 -26.839 1.00 83.44 282 VAL A O 1
ATOM 2254 N N . GLY A 1 283 ? 1.610 -3.184 -27.754 1.00 82.25 283 GLY A N 1
ATOM 2255 C CA . GLY A 1 283 ? 1.294 -3.573 -29.133 1.00 82.25 283 GLY A CA 1
ATOM 2256 C C . GLY A 1 283 ? 1.930 -4.908 -29.538 1.00 82.25 283 GLY A C 1
ATOM 2257 O O . GLY A 1 283 ? 1.232 -5.816 -29.988 1.00 82.25 283 GLY A O 1
ATOM 2258 N N . ARG A 1 284 ? 3.239 -5.072 -29.295 1.00 80.81 284 ARG A N 1
ATOM 2259 C CA . ARG A 1 284 ? 3.960 -6.326 -29.585 1.00 80.81 284 ARG A CA 1
ATOM 2260 C C . ARG A 1 284 ? 3.463 -7.484 -28.718 1.00 80.81 284 ARG A C 1
ATOM 2262 O O . ARG A 1 284 ? 3.251 -8.580 -29.227 1.00 80.81 284 ARG A O 1
ATOM 2269 N N . GLN A 1 285 ? 3.240 -7.248 -27.425 1.00 83.88 285 GLN A N 1
ATOM 2270 C CA . GLN A 1 285 ? 2.715 -8.273 -26.511 1.00 83.88 285 GLN A CA 1
ATOM 2271 C C . GLN A 1 285 ? 1.295 -8.719 -26.893 1.00 83.88 285 GLN A C 1
ATOM 2273 O O . GLN A 1 285 ? 0.972 -9.908 -26.829 1.00 83.88 285 GLN A O 1
ATOM 2278 N N . PHE A 1 286 ? 0.458 -7.779 -27.331 1.00 90.50 286 PHE A N 1
ATOM 2279 C CA . PHE A 1 286 ? -0.900 -8.047 -27.777 1.00 90.50 286 PHE A CA 1
ATOM 2280 C C . PHE A 1 286 ? -0.921 -8.811 -29.103 1.00 90.50 286 PHE A C 1
ATOM 2282 O O . PHE A 1 286 ? -1.695 -9.751 -29.248 1.00 90.50 286 PHE A O 1
ATOM 2289 N N . GLN A 1 287 ? -0.045 -8.476 -30.052 1.00 90.75 287 GLN A N 1
ATOM 2290 C CA . GLN A 1 287 ? 0.107 -9.252 -31.288 1.00 90.75 287 GLN A CA 1
ATOM 2291 C C . GLN A 1 287 ? 0.576 -10.686 -31.013 1.00 90.75 287 GLN A C 1
ATOM 2293 O O . GLN A 1 287 ? 0.031 -11.619 -31.594 1.00 90.75 287 GLN A O 1
ATOM 2298 N N . ALA A 1 288 ? 1.546 -10.865 -30.109 1.00 88.88 288 ALA A N 1
ATOM 2299 C CA . ALA A 1 288 ? 2.134 -12.171 -29.820 1.00 88.88 288 ALA A CA 1
ATOM 2300 C C . ALA A 1 288 ? 1.199 -13.114 -29.046 1.00 88.88 288 ALA A C 1
ATOM 2302 O O . ALA A 1 288 ? 1.233 -14.321 -29.260 1.00 88.88 288 ALA A O 1
ATOM 2303 N N . GLY A 1 289 ? 0.386 -12.589 -28.125 1.00 88.25 289 GLY A N 1
ATOM 2304 C CA . GLY A 1 289 ? -0.400 -13.440 -27.226 1.00 88.25 289 GLY A CA 1
ATOM 2305 C C . GLY A 1 289 ? -1.645 -12.788 -26.643 1.00 88.25 289 GLY A C 1
ATOM 2306 O O . GLY A 1 289 ? -2.110 -13.222 -25.594 1.00 88.25 289 GLY A O 1
ATOM 2307 N N . ARG A 1 290 ? -2.152 -11.717 -27.272 1.00 91.31 290 ARG A N 1
ATOM 2308 C CA . ARG A 1 290 ? -3.364 -10.983 -26.857 1.00 91.31 290 ARG A CA 1
ATOM 2309 C C . ARG A 1 290 ? -3.331 -10.488 -25.405 1.00 91.31 290 ARG A C 1
ATOM 2311 O O . ARG A 1 290 ? -4.369 -10.274 -24.787 1.00 91.31 290 ARG A O 1
ATOM 2318 N N . LYS A 1 291 ? -2.134 -10.266 -24.855 1.00 89.44 291 LYS A N 1
ATOM 2319 C CA . LYS A 1 291 ? -1.959 -9.759 -23.490 1.00 89.44 291 LYS A CA 1
ATOM 2320 C C . LYS A 1 291 ? -2.230 -8.258 -23.442 1.00 89.44 291 LYS A C 1
ATOM 2322 O O . LYS A 1 291 ? -1.633 -7.493 -24.197 1.00 89.44 291 LYS A O 1
ATOM 2327 N N . LEU A 1 292 ? -3.104 -7.850 -22.526 1.00 89.50 292 LEU A N 1
ATOM 2328 C CA . LEU A 1 292 ? -3.329 -6.445 -22.197 1.00 89.50 292 LEU A CA 1
ATOM 2329 C C . LEU A 1 292 ? -2.198 -5.918 -21.307 1.00 89.50 292 LEU A C 1
ATOM 2331 O O . LEU A 1 292 ? -1.701 -6.631 -20.432 1.00 89.50 292 LEU A O 1
ATOM 2335 N N . GLY A 1 293 ? -1.825 -4.656 -21.513 1.00 83.38 293 GLY A N 1
ATOM 2336 C CA . GLY A 1 293 ? -0.949 -3.923 -20.606 1.00 83.38 293 GLY A CA 1
ATOM 2337 C C . GLY A 1 293 ? -1.760 -3.420 -19.417 1.00 83.38 293 GLY A C 1
ATOM 2338 O O . GLY A 1 293 ? -2.678 -2.623 -19.601 1.00 83.38 293 GLY A O 1
ATOM 2339 N N . LYS A 1 294 ? -1.453 -3.893 -18.207 1.00 84.50 294 LYS A N 1
ATOM 2340 C CA . LYS A 1 294 ? -2.122 -3.415 -16.993 1.00 84.50 294 LYS A CA 1
ATOM 2341 C C . LYS A 1 294 ? -1.630 -2.000 -16.672 1.00 84.50 294 LYS A C 1
ATOM 2343 O O . LYS A 1 294 ? -0.429 -1.754 -16.654 1.00 84.50 294 LYS A O 1
ATOM 2348 N N . ALA A 1 295 ? -2.577 -1.096 -16.457 1.00 86.69 295 ALA A N 1
ATOM 2349 C CA . ALA A 1 295 ? -2.360 0.338 -16.243 1.00 86.69 295 ALA A CA 1
ATOM 2350 C C . ALA A 1 295 ? -3.135 0.862 -15.020 1.00 86.69 295 ALA A C 1
ATOM 2352 O O . ALA A 1 295 ? -3.469 2.041 -14.930 1.00 86.69 295 ALA A O 1
ATOM 2353 N N . HIS A 1 296 ? -3.512 -0.051 -14.128 1.00 89.81 296 HIS A N 1
ATOM 2354 C CA . HIS A 1 296 ? -4.272 0.267 -12.934 1.00 89.81 296 HIS A CA 1
ATOM 2355 C C . HIS A 1 296 ? -3.977 -0.727 -11.814 1.00 89.81 296 HIS A C 1
ATOM 2357 O O . HIS A 1 296 ? -3.576 -1.868 -12.072 1.00 89.81 296 HIS A O 1
ATOM 2363 N N . GLN A 1 297 ? -4.265 -0.310 -10.589 1.00 92.19 297 GLN A N 1
ATOM 2364 C CA . GLN A 1 297 ? -4.356 -1.159 -9.405 1.00 92.19 297 GLN A CA 1
ATOM 2365 C C . GLN A 1 297 ? -5.778 -1.089 -8.844 1.00 92.19 297 GLN A C 1
ATOM 2367 O O . GLN A 1 297 ? -6.517 -0.144 -9.119 1.00 92.19 297 GLN A O 1
ATOM 2372 N N . ASN A 1 298 ? -6.161 -2.102 -8.083 1.00 96.69 298 ASN A N 1
ATOM 2373 C CA . ASN A 1 298 ? -7.427 -2.164 -7.376 1.00 96.69 298 ASN A CA 1
ATOM 2374 C C . ASN A 1 298 ? -7.184 -1.677 -5.945 1.00 96.69 298 ASN A C 1
ATOM 2376 O O . ASN A 1 298 ? -6.242 -2.117 -5.289 1.00 96.69 298 ASN A O 1
ATOM 2380 N N . VAL A 1 299 ? -8.025 -0.766 -5.478 1.00 98.06 299 VAL A N 1
ATOM 2381 C CA . VAL A 1 299 ? -8.073 -0.295 -4.095 1.00 98.06 299 VAL A CA 1
ATOM 2382 C C . VAL A 1 299 ? -9.268 -0.990 -3.459 1.00 98.06 299 VAL A C 1
ATOM 2384 O O . VAL A 1 299 ? -10.416 -0.654 -3.746 1.00 98.06 299 VAL A O 1
ATOM 2387 N N . LEU A 1 300 ? -8.993 -2.014 -2.661 1.00 98.69 300 LEU A N 1
ATOM 2388 C CA . LEU A 1 300 ? -10.003 -2.847 -2.023 1.00 98.69 300 LEU A CA 1
ATOM 2389 C C . LEU A 1 300 ? -10.217 -2.356 -0.598 1.00 98.69 300 LEU A C 1
ATOM 2391 O O . LEU A 1 300 ? -9.269 -2.343 0.185 1.00 98.69 300 LEU A O 1
ATOM 2395 N N . VAL A 1 301 ? -11.446 -1.977 -0.257 1.00 98.75 301 VAL A N 1
ATOM 2396 C CA . VAL A 1 301 ? -11.798 -1.489 1.078 1.00 98.75 301 VAL A CA 1
ATOM 2397 C C . VAL A 1 301 ? -12.748 -2.477 1.731 1.00 98.75 301 VAL A C 1
ATOM 2399 O O . VAL A 1 301 ? -13.801 -2.800 1.185 1.00 98.75 301 VAL A O 1
ATOM 2402 N N . PHE A 1 302 ? -12.389 -2.933 2.921 1.00 98.81 302 PHE A N 1
ATOM 2403 C CA . PHE A 1 302 ? -13.124 -3.917 3.698 1.00 98.81 302 PHE A CA 1
ATOM 2404 C C . PHE A 1 302 ? -13.632 -3.300 4.990 1.00 98.81 302 PHE A C 1
ATOM 2406 O O . PHE A 1 302 ? -12.997 -2.399 5.533 1.00 98.81 302 PHE A O 1
ATOM 2413 N N . TYR A 1 303 ? -14.735 -3.822 5.517 1.00 98.69 303 TYR A N 1
ATOM 2414 C CA . TYR A 1 303 ? -15.287 -3.399 6.800 1.00 98.69 303 TYR A CA 1
ATOM 2415 C C . TYR A 1 303 ? -15.475 -4.583 7.752 1.00 98.69 303 TYR A C 1
ATOM 2417 O O . TYR A 1 303 ? -15.978 -5.636 7.351 1.00 98.69 303 TYR A O 1
ATOM 2425 N N . LYS A 1 304 ? -15.062 -4.404 9.012 1.00 98.50 304 LYS A N 1
ATOM 2426 C CA . LYS A 1 304 ? -15.272 -5.350 10.117 1.00 98.50 304 LYS A CA 1
ATOM 2427 C C . LYS A 1 304 ? -16.425 -4.841 10.975 1.00 98.50 304 LYS A C 1
ATOM 2429 O O . LYS A 1 304 ? -16.306 -3.757 11.529 1.00 98.50 304 LYS A O 1
ATOM 2434 N N . GLY A 1 305 ? -17.490 -5.622 11.144 1.00 96.56 305 GLY A N 1
ATOM 2435 C CA . GLY A 1 305 ? -18.638 -5.262 11.992 1.00 96.56 305 GLY A CA 1
ATOM 2436 C C . GLY A 1 305 ? -19.905 -4.908 11.208 1.00 96.56 305 GLY A C 1
ATOM 2437 O O . GLY A 1 305 ? -20.088 -5.375 10.085 1.00 96.56 305 GLY A O 1
ATOM 2438 N N . ASP A 1 306 ? -20.794 -4.112 11.810 1.00 95.69 306 ASP A N 1
ATOM 2439 C CA . ASP A 1 306 ? -22.087 -3.723 11.218 1.00 95.69 306 ASP A CA 1
ATOM 2440 C C . ASP A 1 306 ? -21.971 -2.362 10.511 1.00 95.69 306 ASP A C 1
ATOM 2442 O O . ASP A 1 306 ? -21.736 -1.358 11.186 1.00 95.69 306 ASP A O 1
ATOM 2446 N N . PRO A 1 307 ? -22.160 -2.266 9.180 1.00 96.12 307 PRO A N 1
ATOM 2447 C CA . PRO A 1 307 ? -22.103 -0.992 8.460 1.00 96.12 307 PRO A CA 1
ATOM 2448 C C . PRO A 1 307 ? -23.030 0.102 9.013 1.00 96.12 307 PRO A C 1
ATOM 2450 O O . PRO A 1 307 ? -22.767 1.290 8.824 1.00 96.12 307 PRO A O 1
ATOM 2453 N N . LYS A 1 308 ? -24.098 -0.252 9.742 1.00 95.44 308 LYS A N 1
ATOM 2454 C CA . LYS A 1 308 ? -24.958 0.732 10.423 1.00 95.44 308 LYS A CA 1
ATOM 2455 C C . LYS A 1 308 ? -24.231 1.501 11.531 1.00 95.44 308 LYS A C 1
ATOM 2457 O O . LYS A 1 308 ? -24.693 2.579 11.911 1.00 95.44 308 LYS A O 1
ATOM 2462 N N . ALA A 1 309 ? -23.108 0.977 12.025 1.00 94.62 309 ALA A N 1
ATOM 2463 C CA . ALA A 1 309 ? -22.295 1.613 13.050 1.00 94.62 309 ALA A CA 1
ATOM 2464 C C . ALA A 1 309 ? -21.364 2.712 12.514 1.00 94.62 309 ALA A C 1
ATOM 2466 O O . ALA A 1 309 ? -20.885 3.543 13.283 1.00 94.62 309 ALA A O 1
ATOM 2467 N N . ILE A 1 310 ? -21.149 2.782 11.193 1.00 94.81 310 ILE A N 1
ATOM 2468 C CA . ILE A 1 310 ? -20.189 3.709 10.568 1.00 94.81 310 ILE A CA 1
ATOM 2469 C C . ILE A 1 310 ? -20.430 5.157 11.009 1.00 94.81 310 ILE A C 1
ATOM 2471 O O . ILE A 1 310 ? -19.495 5.845 11.398 1.00 94.81 310 ILE A O 1
ATOM 2475 N N . LYS A 1 311 ? -21.683 5.622 11.032 1.00 92.50 311 LYS A N 1
ATOM 2476 C CA . LYS A 1 311 ? -21.995 7.011 11.411 1.00 92.50 311 LYS A CA 1
ATOM 2477 C C . LYS A 1 311 ? -21.618 7.352 12.863 1.00 92.50 311 LYS A C 1
ATOM 2479 O O . LYS A 1 311 ? -21.450 8.524 13.176 1.00 92.50 311 LYS A O 1
ATOM 2484 N N . GLN A 1 312 ? -21.551 6.362 13.756 1.00 91.69 312 GLN A N 1
ATOM 2485 C CA . GLN A 1 312 ? -21.157 6.591 15.151 1.00 91.69 312 GLN A CA 1
ATOM 2486 C C . GLN A 1 312 ? -19.636 6.632 15.321 1.00 91.69 312 GLN A C 1
ATOM 2488 O O . GLN A 1 312 ? -19.144 7.335 16.196 1.00 91.69 312 GLN A O 1
ATOM 2493 N N . GLU A 1 313 ? -18.906 5.893 14.486 1.00 90.69 313 GLU A N 1
ATOM 2494 C CA . GLU A 1 313 ? -17.449 5.758 14.579 1.00 90.69 313 GLU A CA 1
ATOM 2495 C C . GLU A 1 313 ? -16.697 6.804 13.742 1.00 90.69 313 GLU A C 1
ATOM 2497 O O . GLU A 1 313 ? -15.584 7.193 14.090 1.00 90.69 313 GLU A O 1
ATOM 2502 N N . PHE A 1 314 ? -17.293 7.264 12.639 1.00 92.00 314 PHE A N 1
ATOM 2503 C CA . PHE A 1 314 ? -16.658 8.153 11.669 1.00 92.00 314 PHE A CA 1
ATOM 2504 C C . PHE A 1 314 ? -17.326 9.530 11.658 1.00 92.00 314 PHE A C 1
ATOM 2506 O O . PHE A 1 314 ? -18.547 9.653 11.546 1.00 92.00 314 PHE A O 1
ATOM 2513 N N . GLY A 1 315 ? -16.499 10.573 11.769 1.00 83.75 315 GLY A N 1
ATOM 2514 C CA . GLY A 1 315 ? -16.933 11.964 11.658 1.00 83.75 315 GLY A CA 1
ATOM 2515 C C . GLY A 1 315 ? -17.274 12.366 10.221 1.00 83.75 315 GLY A C 1
ATOM 2516 O O . GLY A 1 315 ? -17.185 11.572 9.285 1.00 83.75 315 GLY A O 1
ATOM 2517 N N . SER A 1 316 ? -17.654 13.631 10.036 1.00 82.00 316 SER A N 1
ATOM 2518 C CA . SER A 1 316 ? -17.814 14.194 8.697 1.00 82.00 316 SER A CA 1
ATOM 2519 C C . SER A 1 316 ? -16.475 14.204 7.969 1.00 82.00 316 SER A C 1
ATOM 2521 O O . SER A 1 316 ? -15.485 14.721 8.486 1.00 82.00 316 SER A O 1
ATOM 2523 N N . VAL A 1 317 ? -16.469 13.681 6.750 1.00 79.19 317 VAL A N 1
ATOM 2524 C CA . VAL A 1 317 ? -15.358 13.845 5.820 1.00 79.19 317 VAL A CA 1
ATOM 2525 C C . VAL A 1 317 ? -15.579 15.176 5.113 1.00 79.19 317 VAL A C 1
ATOM 2527 O O . VAL A 1 317 ? -16.636 15.388 4.520 1.00 79.19 317 VAL A O 1
ATOM 2530 N N . GLU A 1 318 ? -14.616 16.090 5.204 1.00 68.88 318 GLU A N 1
ATOM 2531 C CA . GLU A 1 318 ? -14.606 17.261 4.329 1.00 68.88 318 GLU A CA 1
ATOM 2532 C C . GLU A 1 318 ? -14.565 16.756 2.878 1.00 68.88 318 GLU A C 1
ATOM 2534 O O . GLU A 1 318 ? -13.739 15.909 2.543 1.00 68.88 318 GLU A O 1
ATOM 2539 N N . ILE A 1 319 ? -15.476 17.230 2.030 1.00 70.75 319 ILE A N 1
ATOM 2540 C CA . ILE A 1 319 ? -15.523 16.918 0.599 1.00 70.75 319 ILE A CA 1
ATOM 2541 C C . ILE A 1 319 ? -15.373 18.252 -0.120 1.00 70.75 319 ILE A C 1
ATOM 2543 O O . ILE A 1 319 ? -16.082 19.204 0.196 1.00 70.75 319 ILE A O 1
ATOM 2547 N N . ARG A 1 320 ? -14.436 18.338 -1.067 1.00 60.59 320 ARG A N 1
ATOM 2548 C CA . ARG A 1 320 ? -14.391 19.480 -1.976 1.00 60.59 320 ARG A CA 1
ATOM 2549 C C . ARG A 1 320 ? -15.593 19.341 -2.905 1.00 60.59 320 ARG A C 1
ATOM 2551 O O . ARG A 1 320 ? -15.639 18.391 -3.681 1.00 60.59 320 ARG A O 1
ATOM 2558 N N . GLU A 1 321 ? -16.575 20.222 -2.759 1.00 57.53 321 GLU A N 1
ATOM 2559 C CA . GLU A 1 321 ? -17.616 20.384 -3.772 1.00 57.53 321 GLU A CA 1
ATOM 2560 C C . GLU A 1 321 ? -16.928 20.940 -5.026 1.00 57.53 321 GLU A C 1
ATOM 2562 O O . GLU A 1 321 ? -16.059 21.813 -4.923 1.00 57.53 321 GLU A O 1
ATOM 2567 N N . ASP A 1 322 ? -17.213 20.348 -6.188 1.00 50.50 322 ASP A N 1
ATOM 2568 C CA . ASP A 1 322 ? -16.716 20.837 -7.475 1.00 50.50 322 ASP A CA 1
ATOM 2569 C C . ASP A 1 322 ? -17.427 22.166 -7.785 1.00 50.50 322 ASP A C 1
ATOM 2571 O O . ASP A 1 322 ? -18.378 22.206 -8.562 1.00 50.50 322 ASP A O 1
ATOM 2575 N N . ASP A 1 323 ? -16.997 23.246 -7.135 1.00 41.94 323 ASP A N 1
ATOM 2576 C CA . ASP A 1 323 ? -17.270 24.602 -7.595 1.00 41.94 323 ASP A CA 1
ATOM 2577 C C . ASP A 1 323 ? -16.216 24.949 -8.665 1.00 41.94 323 ASP A C 1
ATOM 2579 O O . ASP A 1 323 ? -15.081 25.306 -8.335 1.00 41.94 323 ASP A O 1
ATOM 2583 N N . ASP A 1 324 ? -16.651 24.790 -9.923 1.00 37.94 324 ASP A N 1
ATOM 2584 C CA . ASP A 1 324 ? -16.095 25.241 -11.219 1.00 37.94 324 ASP A CA 1
ATOM 2585 C C . ASP A 1 324 ? -14.722 24.714 -11.706 1.00 37.94 324 ASP A C 1
ATOM 2587 O O . ASP A 1 324 ? -13.648 25.095 -11.178 1.00 37.94 324 ASP A O 1
#

Radius of gyration: 20.32 Å; Cα contacts (8 Å, |Δi|>4): 582; chains: 1; bounding box: 54×47×54 Å

Foldseek 3Di:
DFADPDQAAECPDPVNVVVLVVLCVLPFQLCDLCLLQKAAPDALCQFAFCLVVQQVVVCVVVVHHDDSVRCVPPPVVVVDPPPDPFDAHPNNHTRDGDRLSVLLHCCLVFFAPQWEEEEADCRAQSNFQSQVVVNHEYEYEHQRPSRQVVSQVSQVSRPDDHGYHYFHRQLLCVPVGDDAAGQEYEYAHDQALNMGRDPDPSGLNVDDPVVSLVSVLSSLLVNLVRYDAFGKYKYKFDWDADPVRHTPPVVVSVQVSNVVSQKHFDDKHKYFADCRSVVVCQVVVCVVPNDHRDRIIMITMIHGHDNVCNPVRHDDRDHPDPPD